Protein AF-A0A402AD52-F1 (afdb_monomer)

Organism: NCBI:txid2014872

Secondary structure (DSSP, 8-state):
---------S-GGGPPP--SGGG--BTSSS-GGG-TTTS----SPPP-TT-----GGG-HHHHHHHH-TT-EE-S-TTT--EE-STTHHHHHTT-BTTBTTHHHHHHHHTT-EEEEES--GGG-THHHHHHHHTTPPPEEEEEE-TTSSEEEEEE----TTGGGGHHHHGGGEEEEEETTEEEEEEEHHHHHHHHHHHHHH-GGGG--S-TT-HHHHHHTTTS-B---

Solvent-accessible surface area (backbone atoms only — not comparable to full-atom values): 12852 Å² total; per-residue (Å²): 138,81,83,80,64,90,80,69,81,44,59,52,43,31,39,28,70,68,83,50,75,91,65,55,52,51,51,33,45,67,64,76,90,68,47,74,89,74,65,89,57,32,48,99,41,57,66,56,53,85,55,66,84,71,60,78,90,68,44,67,68,60,46,50,50,50,66,40,90,77,43,35,50,21,55,22,76,52,66,51,56,69,32,69,67,99,56,17,60,76,37,31,70,65,22,28,39,82,34,55,48,37,34,58,54,43,33,34,78,66,66,32,72,45,74,34,78,62,56,62,50,50,72,44,68,66,55,42,49,20,44,39,76,50,64,27,44,62,24,64,44,43,26,29,28,97,86,67,45,62,35,77,26,49,39,66,71,58,41,78,10,31,58,65,46,45,86,65,45,56,80,58,50,44,77,51,74,58,91,91,36,54,31,40,37,30,47,36,51,61,50,38,51,54,47,20,53,47,41,62,77,36,50,65,48,47,40,42,95,56,90,80,38,50,29,36,64,19,40,58,76,33,22,32,55,75,89,130

Structure (mmCIF, N/CA/C/O backbone):
data_AF-A0A402AD52-F1
#
_entry.id   AF-A0A402AD52-F1
#
loop_
_atom_site.group_PDB
_atom_site.id
_atom_site.type_symbol
_atom_site.label_atom_id
_atom_site.label_alt_id
_atom_site.label_comp_id
_atom_site.label_asym_id
_atom_site.label_entity_id
_atom_site.label_seq_id
_atom_site.pdbx_PDB_ins_code
_atom_site.Cartn_x
_atom_site.Cartn_y
_atom_site.Cartn_z
_atom_site.occupancy
_atom_site.B_iso_or_equiv
_atom_site.auth_seq_id
_atom_site.auth_comp_id
_atom_site.auth_asym_id
_atom_site.auth_atom_id
_atom_site.pdbx_PDB_model_num
ATOM 1 N N . MET A 1 1 ? 16.003 16.285 14.266 1.00 27.28 1 MET A N 1
ATOM 2 C CA . MET A 1 1 ? 15.803 16.440 12.808 1.00 27.28 1 MET A CA 1
ATOM 3 C C . MET A 1 1 ? 16.472 15.270 12.099 1.00 27.28 1 MET A C 1
ATOM 5 O O . MET A 1 1 ? 17.641 15.350 11.751 1.00 27.28 1 MET A O 1
ATOM 9 N N . TYR A 1 2 ? 15.766 14.148 11.959 1.00 21.09 2 TYR A N 1
ATOM 10 C CA . TYR A 1 2 ? 16.233 13.029 11.141 1.00 21.09 2 TYR A CA 1
ATOM 11 C C . TYR A 1 2 ? 15.730 13.262 9.717 1.00 21.09 2 TYR A C 1
ATOM 13 O O . TYR A 1 2 ? 14.524 13.287 9.489 1.00 21.09 2 TYR A O 1
ATOM 21 N N . ARG A 1 3 ? 16.646 13.481 8.768 1.00 20.53 3 ARG A N 1
ATOM 22 C CA . ARG A 1 3 ? 16.315 13.466 7.340 1.00 20.53 3 ARG A CA 1
ATOM 23 C C . ARG A 1 3 ? 15.903 12.041 6.976 1.00 20.53 3 ARG A C 1
ATOM 25 O O . ARG A 1 3 ? 16.746 11.147 6.941 1.00 20.53 3 ARG A O 1
ATOM 32 N N . ALA A 1 4 ? 14.613 11.836 6.739 1.00 25.25 4 ALA A N 1
ATOM 33 C CA . ALA A 1 4 ? 14.094 10.640 6.101 1.00 25.25 4 ALA A CA 1
ATOM 34 C C . ALA A 1 4 ? 14.680 10.562 4.682 1.00 25.25 4 ALA A C 1
ATOM 36 O O . ALA A 1 4 ? 14.242 11.262 3.775 1.00 25.25 4 ALA A O 1
ATOM 37 N N . GLY A 1 5 ? 15.725 9.753 4.495 1.00 24.59 5 GLY A N 1
ATOM 38 C CA . GLY A 1 5 ? 16.062 9.253 3.163 1.00 24.59 5 GLY A CA 1
ATOM 39 C C . GLY A 1 5 ? 14.904 8.397 2.631 1.00 24.59 5 GLY A C 1
ATOM 40 O O . GLY A 1 5 ? 14.051 7.993 3.421 1.00 24.59 5 GLY A O 1
ATOM 41 N N . PRO A 1 6 ? 14.850 8.099 1.322 1.00 32.44 6 PRO A N 1
ATOM 42 C CA . PRO A 1 6 ? 13.742 7.357 0.729 1.00 32.44 6 PRO A CA 1
ATOM 43 C C . PRO A 1 6 ? 13.611 5.999 1.427 1.00 32.44 6 PRO A C 1
ATOM 45 O O . PRO A 1 6 ? 14.418 5.090 1.213 1.00 32.44 6 PRO A O 1
ATOM 48 N N . TYR A 1 7 ? 12.614 5.873 2.304 1.00 35.38 7 TYR A N 1
ATOM 49 C CA . TYR A 1 7 ? 12.262 4.616 2.942 1.00 35.38 7 TYR A CA 1
ATOM 50 C C . TYR A 1 7 ? 11.684 3.717 1.855 1.00 35.38 7 TYR A C 1
ATOM 52 O O . TYR A 1 7 ? 10.513 3.775 1.486 1.00 35.38 7 TYR A O 1
ATOM 60 N N . PHE A 1 8 ? 12.557 2.911 1.265 1.00 41.22 8 PHE A N 1
ATOM 61 C CA . PHE A 1 8 ? 12.144 1.824 0.404 1.00 41.22 8 PHE A CA 1
ATOM 62 C C . PHE A 1 8 ? 11.510 0.748 1.291 1.00 41.22 8 PHE A C 1
ATOM 64 O O . PHE A 1 8 ? 12.216 -0.004 1.964 1.00 41.22 8 PHE A O 1
ATOM 71 N N . PHE A 1 9 ? 10.181 0.705 1.298 1.00 37.81 9 PHE A N 1
ATOM 72 C CA . PHE A 1 9 ? 9.383 -0.364 1.889 1.00 37.81 9 PHE A CA 1
ATOM 73 C C . PHE A 1 9 ? 9.695 -1.677 1.152 1.00 37.81 9 PHE A C 1
ATOM 75 O O . PHE A 1 9 ? 9.263 -1.886 0.025 1.00 37.81 9 PHE A O 1
ATOM 82 N N . GLY A 1 10 ? 10.571 -2.501 1.727 1.00 45.16 10 GLY A N 1
ATOM 83 C CA . GLY A 1 10 ? 10.911 -3.826 1.208 1.00 45.16 10 GLY A CA 1
ATOM 84 C C . GLY A 1 10 ? 12.185 -4.382 1.840 1.00 45.16 10 GLY A C 1
ATOM 85 O O . GLY A 1 10 ? 13.119 -3.626 2.130 1.00 45.16 10 GLY A O 1
ATOM 86 N N . CYS A 1 11 ? 12.229 -5.700 2.065 1.00 40.88 11 CYS A N 1
ATOM 87 C CA . CYS A 1 11 ? 13.417 -6.379 2.585 1.00 40.88 11 CYS A CA 1
ATOM 88 C C . CYS A 1 11 ? 14.604 -6.121 1.646 1.00 40.88 11 CYS A C 1
ATOM 90 O O . CYS A 1 11 ? 14.489 -6.305 0.431 1.00 40.88 11 CYS A O 1
ATOM 92 N N . ARG A 1 12 ? 15.746 -5.667 2.191 1.00 45.34 12 ARG A N 1
ATOM 93 C CA . ARG A 1 12 ? 16.947 -5.388 1.383 1.00 45.34 12 ARG A CA 1
ATOM 94 C C . ARG A 1 12 ? 17.338 -6.614 0.561 1.00 45.34 12 ARG A C 1
ATOM 96 O O . ARG A 1 12 ? 17.654 -6.460 -0.604 1.00 45.34 12 ARG A O 1
ATOM 103 N N . LEU A 1 13 ? 17.206 -7.817 1.119 1.00 46.84 13 LEU A N 1
ATOM 104 C CA . LEU A 1 13 ? 17.801 -9.052 0.610 1.00 46.84 13 LEU A CA 1
ATOM 105 C C . LEU A 1 13 ? 17.226 -9.626 -0.694 1.00 46.84 13 LEU A C 1
ATOM 107 O O . LEU A 1 13 ? 17.780 -10.604 -1.165 1.00 46.84 13 LEU A O 1
ATOM 111 N N . ARG A 1 14 ? 16.155 -9.077 -1.280 1.00 55.16 14 ARG A N 1
ATOM 112 C CA . ARG A 1 14 ? 15.422 -9.752 -2.379 1.00 55.16 14 ARG A CA 1
ATOM 113 C C . ARG A 1 14 ? 15.268 -8.906 -3.644 1.00 55.16 14 ARG A C 1
ATOM 115 O O . ARG A 1 14 ? 14.385 -9.158 -4.462 1.00 55.16 14 ARG A O 1
ATOM 122 N N . ARG A 1 15 ? 16.085 -7.859 -3.784 1.00 57.28 15 ARG A N 1
ATOM 123 C CA . ARG A 1 15 ? 16.041 -6.936 -4.926 1.00 57.28 15 ARG A CA 1
ATOM 124 C C . ARG A 1 15 ? 16.804 -7.506 -6.115 1.00 57.28 15 ARG A C 1
ATOM 126 O O . ARG A 1 15 ? 17.991 -7.782 -5.993 1.00 57.28 15 ARG A O 1
ATOM 133 N N . GLY A 1 16 ? 16.126 -7.592 -7.256 1.00 55.97 16 GLY A N 1
ATOM 134 C CA . GLY A 1 16 ? 16.769 -7.821 -8.549 1.00 55.97 16 GLY A CA 1
ATOM 135 C C . GLY A 1 16 ? 17.305 -6.513 -9.141 1.00 55.97 16 GLY A C 1
ATOM 136 O O . GLY A 1 16 ? 16.890 -5.424 -8.731 1.00 55.97 16 GLY A O 1
ATOM 137 N N . SER A 1 17 ? 18.201 -6.606 -10.122 1.00 61.78 17 SER A N 1
ATOM 138 C CA . SER A 1 17 ? 18.670 -5.439 -10.876 1.00 61.78 17 SER A CA 1
ATOM 139 C C . SER A 1 17 ? 17.798 -5.209 -12.120 1.00 61.78 17 SER A C 1
ATOM 141 O O . SER A 1 17 ? 17.556 -6.164 -12.862 1.00 61.78 17 SER A O 1
ATOM 143 N N . PRO A 1 18 ? 17.316 -3.977 -12.391 1.00 65.38 18 PRO A N 1
ATOM 144 C CA . PRO A 1 18 ? 16.625 -3.642 -13.635 1.00 65.38 18 PRO A CA 1
ATOM 145 C C . PRO A 1 18 ? 17.652 -3.494 -14.767 1.00 65.38 18 PRO A C 1
ATOM 147 O O . PRO A 1 18 ? 17.883 -2.392 -15.273 1.00 65.38 18 PRO A O 1
ATOM 150 N N . ASP A 1 19 ? 18.337 -4.575 -15.129 1.00 68.19 19 ASP A N 1
ATOM 151 C CA . ASP A 1 19 ? 19.451 -4.517 -16.086 1.00 68.19 19 ASP A CA 1
ATOM 152 C C . ASP A 1 19 ? 18.975 -4.293 -17.522 1.00 68.19 19 ASP A C 1
ATOM 154 O O . ASP A 1 19 ? 19.699 -3.707 -18.326 1.00 68.19 19 ASP A O 1
ATOM 158 N N . ARG A 1 20 ? 17.735 -4.687 -17.830 1.00 78.25 20 ARG A N 1
ATOM 159 C CA . ARG A 1 20 ? 17.178 -4.610 -19.181 1.00 78.25 20 ARG A CA 1
ATOM 160 C C . ARG A 1 20 ? 16.275 -3.379 -19.367 1.00 78.25 20 ARG A C 1
ATOM 162 O O . ARG A 1 20 ? 15.538 -3.046 -18.434 1.00 78.25 20 ARG A O 1
ATOM 169 N N . PRO A 1 21 ? 16.309 -2.689 -20.525 1.00 80.56 21 PRO A N 1
ATOM 170 C CA . PRO A 1 21 ? 15.497 -1.493 -20.782 1.00 80.56 21 PRO A CA 1
ATOM 171 C C . PRO A 1 21 ? 13.991 -1.678 -20.550 1.00 80.56 21 PRO A C 1
ATOM 173 O O . PRO A 1 21 ? 13.348 -0.786 -20.005 1.00 80.56 21 PRO A O 1
ATOM 176 N N . GLU A 1 22 ? 13.437 -2.843 -20.878 1.00 83.81 22 GLU A N 1
ATOM 177 C CA . GLU A 1 22 ? 12.027 -3.191 -20.664 1.00 83.81 22 GLU A CA 1
ATOM 178 C C . GLU A 1 22 ? 11.626 -3.217 -19.177 1.00 83.81 22 GLU A C 1
ATOM 180 O O . GLU A 1 22 ? 10.463 -3.024 -18.835 1.00 83.81 22 GLU A O 1
ATOM 185 N N . MET A 1 23 ? 12.595 -3.370 -18.268 1.00 86.12 23 MET A N 1
ATOM 186 C CA . MET A 1 23 ? 12.387 -3.313 -16.817 1.00 86.12 23 MET A CA 1
ATOM 187 C C . MET A 1 23 ? 12.485 -1.887 -16.257 1.00 86.12 23 MET A C 1
ATOM 189 O O . MET A 1 23 ? 12.528 -1.680 -15.035 1.00 86.12 23 MET A O 1
ATOM 193 N N . ARG A 1 24 ? 12.539 -0.884 -17.141 1.00 89.69 24 ARG A N 1
ATOM 194 C CA . ARG A 1 24 ? 12.690 0.528 -16.790 1.00 89.69 24 ARG A CA 1
ATOM 195 C C . ARG A 1 24 ? 11.518 1.382 -17.288 1.00 89.69 24 ARG A C 1
ATOM 197 O O . ARG A 1 24 ? 11.743 2.251 -18.130 1.00 89.69 24 ARG A O 1
ATOM 204 N N . PRO A 1 25 ? 10.281 1.177 -16.783 1.00 92.69 25 PRO A N 1
ATOM 205 C CA . PRO A 1 25 ? 9.152 2.003 -17.192 1.00 92.69 25 PRO A CA 1
ATOM 206 C C . PRO A 1 25 ? 9.439 3.495 -17.002 1.00 92.69 25 PRO A C 1
ATOM 208 O O . PRO A 1 25 ? 10.056 3.915 -16.017 1.00 92.69 25 PRO A O 1
ATOM 211 N N . VAL A 1 26 ? 8.965 4.312 -17.937 1.00 93.75 26 VAL A N 1
ATOM 212 C CA . VAL A 1 26 ? 9.022 5.773 -17.809 1.00 93.75 26 VAL A CA 1
ATOM 213 C C . VAL A 1 26 ? 8.077 6.207 -16.684 1.00 93.75 26 VAL A C 1
ATOM 215 O O . VAL A 1 26 ? 7.076 5.540 -16.435 1.00 93.75 26 VAL A O 1
ATOM 218 N N . ARG A 1 27 ? 8.384 7.318 -15.995 1.00 94.94 27 ARG A N 1
ATOM 219 C CA . ARG A 1 27 ? 7.614 7.832 -14.840 1.00 94.94 27 ARG A CA 1
ATOM 220 C C . ARG A 1 27 ? 7.480 6.828 -13.682 1.00 94.94 27 ARG A C 1
ATOM 222 O O . ARG A 1 27 ? 6.442 6.719 -13.041 1.00 94.94 27 ARG A O 1
ATOM 229 N N . ASN A 1 28 ? 8.534 6.063 -13.406 1.00 94.75 28 ASN A N 1
ATOM 230 C CA . ASN A 1 28 ? 8.486 4.998 -12.406 1.00 94.75 28 ASN A CA 1
ATOM 231 C C . ASN A 1 28 ? 9.009 5.391 -11.006 1.00 94.75 28 ASN A C 1
ATOM 233 O O . ASN A 1 28 ? 9.392 4.536 -10.193 1.00 94.75 28 ASN A O 1
ATOM 237 N N . GLY A 1 29 ? 9.038 6.686 -10.684 1.00 92.94 29 GLY A N 1
ATOM 238 C CA . GLY A 1 29 ? 9.387 7.154 -9.344 1.00 92.94 29 GLY A CA 1
ATOM 239 C C . GLY A 1 29 ? 10.845 6.867 -8.971 1.00 92.94 29 GLY A C 1
ATOM 240 O O . GLY A 1 29 ? 11.172 6.798 -7.785 1.00 92.94 29 GLY A O 1
ATOM 241 N N . ILE A 1 30 ? 11.695 6.619 -9.973 1.00 89.56 30 ILE A N 1
ATOM 242 C CA . ILE A 1 30 ? 13.130 6.330 -9.874 1.00 89.56 30 ILE A CA 1
ATOM 243 C C . ILE A 1 30 ? 13.839 7.043 -11.030 1.00 89.56 30 ILE A C 1
ATOM 245 O O . ILE A 1 30 ? 13.365 7.042 -12.164 1.00 89.56 30 ILE A O 1
ATOM 249 N N . ARG A 1 31 ? 15.007 7.623 -10.739 1.00 87.19 31 ARG A N 1
ATOM 250 C CA . ARG A 1 31 ? 15.963 8.130 -11.731 1.00 87.19 31 ARG A CA 1
ATOM 251 C C . ARG A 1 31 ? 16.904 6.994 -12.137 1.00 87.19 31 ARG A C 1
ATOM 253 O O . ARG A 1 31 ? 17.786 6.622 -11.364 1.00 87.19 31 ARG A O 1
ATOM 260 N N . TYR A 1 32 ? 16.664 6.377 -13.297 1.00 83.94 32 TYR A N 1
ATOM 261 C CA . TYR A 1 32 ? 17.403 5.177 -13.714 1.00 83.94 32 TYR A CA 1
ATOM 262 C C . TYR A 1 32 ? 18.888 5.439 -14.019 1.00 83.94 32 TYR A C 1
ATOM 264 O O . TYR A 1 32 ? 19.731 4.565 -13.852 1.00 83.94 32 TYR A O 1
ATOM 272 N N . ASP A 1 33 ? 19.220 6.651 -14.434 1.00 80.69 33 ASP A N 1
ATOM 273 C CA . ASP A 1 33 ? 20.581 7.156 -14.626 1.00 80.69 33 ASP A CA 1
ATOM 274 C C . ASP A 1 33 ? 21.365 7.280 -13.306 1.00 80.69 33 ASP A C 1
ATOM 276 O O . ASP A 1 33 ? 22.588 7.158 -13.287 1.00 80.69 33 ASP A O 1
ATOM 280 N N . GLN A 1 34 ? 20.660 7.446 -12.185 1.00 75.50 34 GLN A N 1
ATOM 281 C CA . GLN A 1 34 ? 21.234 7.556 -10.840 1.00 75.50 34 GLN A CA 1
ATOM 282 C C . GLN A 1 34 ? 21.213 6.226 -10.064 1.00 75.50 34 GLN A C 1
ATOM 284 O O . GLN A 1 34 ? 21.461 6.202 -8.857 1.00 75.50 34 GLN A O 1
ATOM 289 N N . LEU A 1 35 ? 20.923 5.101 -10.735 1.00 68.94 35 LEU A N 1
ATOM 290 C CA . LEU A 1 35 ? 20.924 3.761 -10.127 1.00 68.94 35 LEU A CA 1
ATOM 291 C C . LEU A 1 35 ? 22.318 3.288 -9.686 1.00 68.94 35 LEU A C 1
ATOM 293 O O . LEU A 1 35 ? 22.411 2.343 -8.894 1.00 68.94 35 LEU A O 1
ATOM 297 N N . SER A 1 36 ? 23.394 3.916 -10.174 1.00 51.41 36 SER A N 1
ATOM 298 C CA . SER A 1 36 ? 24.762 3.456 -9.942 1.00 51.41 36 SER A CA 1
ATOM 299 C C . SER A 1 36 ? 25.118 3.434 -8.444 1.00 51.41 36 SER A C 1
ATOM 301 O O . SER A 1 36 ? 24.887 4.378 -7.689 1.00 51.41 36 SER A O 1
ATOM 303 N N . SER A 1 37 ? 25.681 2.300 -8.008 1.00 43.19 37 SER A N 1
ATOM 304 C CA . SER A 1 37 ? 26.205 1.966 -6.666 1.00 43.19 37 SER A CA 1
ATOM 305 C C . SER A 1 37 ? 25.229 1.728 -5.496 1.00 43.19 37 SER A C 1
ATOM 307 O O . SER A 1 37 ? 25.651 1.156 -4.494 1.00 43.19 37 SER A O 1
ATOM 309 N N . ARG A 1 38 ? 23.934 2.080 -5.581 1.00 41.88 38 ARG A N 1
ATOM 310 C CA . ARG A 1 38 ? 23.004 1.975 -4.422 1.00 41.88 38 ARG A CA 1
ATOM 311 C C . ARG A 1 38 ? 22.027 0.795 -4.440 1.00 41.88 38 ARG A C 1
ATOM 313 O O . ARG A 1 38 ? 21.380 0.539 -3.425 1.00 41.88 38 ARG A O 1
ATOM 320 N N . PHE A 1 39 ? 21.923 0.076 -5.556 1.00 44.69 39 PHE A N 1
ATOM 321 C CA . PHE A 1 39 ? 20.987 -1.046 -5.716 1.00 44.69 39 PHE A CA 1
ATOM 322 C C . PHE A 1 39 ? 21.640 -2.439 -5.668 1.00 44.69 39 PHE A C 1
ATOM 324 O O . PHE A 1 39 ? 20.917 -3.428 -5.615 1.00 44.69 39 PHE A O 1
ATOM 331 N N . HIS A 1 40 ? 22.971 -2.537 -5.545 1.00 40.84 40 HIS A N 1
ATOM 332 C CA . HIS A 1 40 ? 23.680 -3.782 -5.192 1.00 40.84 40 HIS A CA 1
ATOM 333 C C . HIS A 1 40 ? 23.569 -4.113 -3.697 1.00 40.84 40 HIS A C 1
ATOM 335 O O . HIS A 1 40 ? 24.566 -4.322 -3.019 1.00 40.84 40 HIS A O 1
ATOM 341 N N . MET A 1 41 ? 22.362 -4.104 -3.140 1.00 41.66 41 MET A N 1
ATOM 342 C CA . MET A 1 41 ? 22.149 -4.483 -1.742 1.00 41.66 41 MET A CA 1
ATOM 343 C C . MET A 1 41 ? 20.836 -5.244 -1.613 1.00 41.66 41 MET A C 1
ATOM 345 O O . MET A 1 41 ? 19.917 -4.798 -0.927 1.00 41.66 41 MET A O 1
ATOM 349 N N . GLY A 1 42 ? 20.783 -6.387 -2.293 1.00 48.44 42 GLY A N 1
ATOM 350 C CA . GLY A 1 42 ? 19.943 -7.520 -1.946 1.00 48.44 42 GLY A CA 1
ATOM 351 C C . GLY A 1 42 ? 20.708 -8.810 -2.183 1.00 48.44 42 GLY A C 1
ATOM 352 O O . GLY A 1 42 ? 21.518 -8.875 -3.101 1.00 48.44 42 GLY A O 1
ATOM 353 N N . GLY A 1 43 ? 20.530 -9.801 -1.313 1.00 54.97 43 GLY A N 1
ATOM 354 C CA . GLY A 1 43 ? 21.024 -11.141 -1.585 1.00 54.97 43 GLY A CA 1
ATOM 355 C C . GLY A 1 43 ? 20.344 -11.724 -2.828 1.00 54.97 43 GLY A C 1
ATOM 356 O O . GLY A 1 43 ? 19.350 -11.206 -3.337 1.00 54.97 43 GLY A O 1
ATOM 357 N N . ASN A 1 44 ? 20.849 -12.855 -3.308 1.00 63.38 44 ASN A N 1
ATOM 358 C CA . ASN A 1 44 ? 20.188 -13.633 -4.364 1.00 63.38 44 ASN A CA 1
ATOM 359 C C . ASN A 1 44 ? 19.013 -14.463 -3.811 1.00 63.38 44 ASN A C 1
ATOM 361 O O . ASN A 1 44 ? 18.757 -15.579 -4.266 1.00 63.38 44 ASN A O 1
ATOM 365 N N . GLU A 1 45 ? 18.329 -13.959 -2.783 1.00 82.00 45 GLU A N 1
ATOM 366 C CA . GLU A 1 45 ? 17.258 -14.689 -2.120 1.00 82.00 45 GLU A CA 1
ATOM 367 C C . GLU A 1 45 ? 15.927 -14.447 -2.822 1.00 82.00 45 GLU A C 1
ATOM 369 O O . GLU A 1 45 ? 15.564 -13.317 -3.162 1.00 82.00 45 GLU A O 1
ATOM 374 N N . VAL A 1 46 ? 15.204 -15.541 -3.035 1.00 90.00 46 VAL A N 1
ATOM 375 C CA . VAL A 1 46 ? 13.859 -15.558 -3.605 1.00 90.00 46 VAL A CA 1
ATOM 376 C C . VAL A 1 46 ? 12.857 -15.470 -2.470 1.00 90.00 46 VAL A C 1
ATOM 378 O O . VAL A 1 46 ? 13.016 -16.122 -1.433 1.00 90.00 46 VAL A O 1
ATOM 381 N N . TYR A 1 47 ? 11.811 -14.665 -2.654 1.00 92.06 47 TYR A N 1
ATOM 382 C CA . TYR A 1 47 ? 10.759 -14.599 -1.657 1.00 92.06 47 TYR A CA 1
ATOM 383 C C . TYR A 1 47 ? 9.882 -15.844 -1.660 1.00 92.06 47 TYR A C 1
ATOM 385 O O . TYR A 1 47 ? 9.458 -16.306 -2.711 1.00 92.06 47 TYR A O 1
ATOM 393 N N . THR A 1 48 ? 9.548 -16.332 -0.465 1.00 93.62 48 THR A N 1
ATOM 394 C CA . THR A 1 48 ? 8.475 -17.308 -0.270 1.00 93.62 48 THR A CA 1
ATOM 395 C C . THR A 1 48 ? 7.571 -16.871 0.887 1.00 93.62 48 THR A C 1
ATOM 397 O O . THR A 1 48 ? 8.079 -16.308 1.869 1.00 93.62 48 THR A O 1
ATOM 400 N N . PRO A 1 49 ? 6.257 -17.167 0.835 1.00 95.06 49 PRO A N 1
ATOM 401 C CA . PRO A 1 49 ? 5.331 -16.940 1.951 1.00 95.06 49 PRO A CA 1
ATOM 402 C C . PRO A 1 49 ? 5.739 -17.616 3.271 1.00 95.06 49 PRO A C 1
ATOM 404 O O . PRO A 1 49 ? 5.395 -17.145 4.357 1.00 95.06 49 PRO A O 1
ATOM 407 N N . ALA A 1 50 ? 6.540 -18.685 3.195 1.00 94.44 50 ALA A N 1
ATOM 408 C CA . ALA A 1 50 ? 7.105 -19.365 4.360 1.00 94.44 50 ALA A CA 1
ATOM 409 C C . ALA A 1 50 ? 8.146 -18.516 5.117 1.00 94.44 50 ALA A C 1
ATOM 411 O O . ALA A 1 50 ? 8.426 -18.782 6.289 1.00 94.44 50 ALA A O 1
ATOM 412 N N . SER A 1 51 ? 8.705 -17.477 4.484 1.00 91.94 51 SER A N 1
ATOM 413 C CA . SER A 1 51 ? 9.659 -16.570 5.124 1.00 91.94 51 SER A CA 1
ATOM 414 C C . SER A 1 51 ? 9.076 -15.928 6.385 1.00 91.94 51 SER A C 1
ATOM 416 O O . SER A 1 51 ? 7.879 -15.629 6.471 1.00 91.94 51 SER A O 1
ATOM 418 N N . ARG A 1 52 ? 9.950 -15.688 7.365 1.00 92.44 52 ARG A N 1
ATOM 419 C CA . ARG A 1 52 ? 9.666 -14.929 8.594 1.00 92.44 52 ARG A CA 1
ATOM 420 C C . ARG A 1 52 ? 10.253 -13.520 8.560 1.00 92.44 52 ARG A C 1
ATOM 422 O O . ARG A 1 52 ? 10.149 -12.787 9.532 1.00 92.44 52 ARG A O 1
ATOM 429 N N . GLU A 1 53 ? 10.867 -13.129 7.446 1.00 89.25 53 GLU A N 1
ATOM 430 C CA . GLU A 1 53 ? 11.459 -11.802 7.323 1.00 89.25 53 GLU A CA 1
ATOM 431 C C . GLU A 1 53 ? 10.389 -10.720 7.367 1.00 89.25 53 GLU A C 1
ATOM 433 O O . GLU A 1 53 ? 9.346 -10.815 6.709 1.00 89.25 53 GLU A O 1
ATOM 438 N N . ILE A 1 54 ? 10.692 -9.661 8.104 1.00 88.88 54 ILE A N 1
ATOM 439 C CA . ILE A 1 54 ? 9.918 -8.434 8.164 1.00 88.88 54 ILE A CA 1
ATOM 440 C C . ILE A 1 54 ? 10.883 -7.264 8.364 1.00 88.88 54 ILE A C 1
ATOM 442 O O . ILE A 1 54 ? 11.934 -7.407 8.987 1.00 88.88 54 ILE A O 1
ATOM 446 N N . ASN A 1 55 ? 10.556 -6.099 7.807 1.00 86.56 55 ASN A N 1
ATOM 447 C CA . ASN A 1 55 ? 11.343 -4.901 8.066 1.00 86.56 55 ASN A CA 1
ATOM 448 C C . ASN A 1 55 ? 11.149 -4.476 9.530 1.00 86.56 55 ASN A C 1
ATOM 450 O O . ASN A 1 55 ? 10.017 -4.297 9.970 1.00 86.56 55 ASN A O 1
ATOM 454 N N . ILE A 1 56 ? 12.248 -4.267 10.258 1.00 82.81 56 ILE A N 1
ATOM 455 C CA . ILE A 1 56 ? 12.234 -3.860 11.671 1.00 82.81 56 ILE A CA 1
ATOM 456 C C . ILE A 1 56 ? 11.425 -2.579 11.925 1.00 82.81 56 ILE A C 1
ATOM 458 O O . ILE A 1 56 ? 10.870 -2.400 13.006 1.00 82.81 56 ILE A O 1
ATOM 462 N N . THR A 1 57 ? 11.288 -1.704 10.923 1.00 88.00 57 THR A N 1
ATOM 463 C CA . THR A 1 57 ? 10.488 -0.477 11.039 1.00 88.00 57 THR A CA 1
ATOM 464 C C . THR A 1 57 ? 8.975 -0.722 11.027 1.00 88.00 57 THR A C 1
ATOM 466 O O . THR A 1 57 ? 8.227 0.225 11.248 1.00 88.00 57 THR A O 1
ATOM 469 N N . MET A 1 58 ? 8.504 -1.949 10.764 1.00 90.81 58 MET A N 1
ATOM 470 C CA . MET A 1 58 ? 7.076 -2.310 10.824 1.00 90.81 58 MET A CA 1
ATOM 471 C C . MET A 1 58 ? 6.558 -2.435 12.264 1.00 90.81 58 MET A C 1
ATOM 473 O O . MET A 1 58 ? 5.359 -2.309 12.498 1.00 90.81 58 MET A O 1
ATOM 477 N N . GLY A 1 59 ? 7.450 -2.667 13.232 1.00 93.19 59 GLY A N 1
ATOM 478 C CA . GLY A 1 59 ? 7.099 -2.830 14.641 1.00 93.19 59 GLY A CA 1
ATOM 479 C C . GLY A 1 59 ? 6.710 -4.259 15.040 1.00 93.19 59 GLY A C 1
ATOM 480 O O . GLY A 1 59 ? 6.641 -5.179 14.226 1.00 93.19 59 GLY A O 1
ATOM 481 N N . LEU A 1 60 ? 6.466 -4.434 16.342 1.00 94.94 60 LEU A N 1
ATOM 482 C CA . LEU A 1 60 ? 6.326 -5.752 16.972 1.00 94.94 60 LEU A CA 1
ATOM 483 C C . LEU A 1 60 ? 5.018 -6.478 16.631 1.00 94.94 60 LEU A C 1
ATOM 485 O O . LEU A 1 60 ? 5.013 -7.702 16.576 1.00 94.94 60 LEU A O 1
ATOM 489 N N . ILE A 1 61 ? 3.915 -5.760 16.391 1.00 95.38 61 ILE A N 1
ATOM 490 C CA . ILE A 1 61 ? 2.619 -6.396 16.090 1.00 95.38 61 ILE A CA 1
ATOM 491 C C . ILE A 1 61 ? 2.670 -7.132 14.737 1.00 95.38 61 ILE A C 1
ATOM 493 O O . ILE A 1 61 ? 2.393 -8.332 14.712 1.00 95.38 61 ILE A O 1
ATOM 497 N N . PRO A 1 62 ? 3.092 -6.497 13.623 1.00 95.94 62 PRO A N 1
ATOM 498 C CA . PRO A 1 62 ? 3.307 -7.218 12.370 1.00 95.94 62 PRO A CA 1
ATOM 499 C C . PRO A 1 62 ? 4.333 -8.350 12.486 1.00 95.94 62 PRO A C 1
ATOM 501 O O . PRO A 1 62 ? 4.134 -9.411 11.897 1.00 95.94 62 PRO A O 1
ATOM 504 N N . GLN A 1 63 ? 5.406 -8.156 13.265 1.00 96.12 63 GLN A N 1
ATOM 505 C CA . GLN A 1 63 ? 6.401 -9.204 13.500 1.00 96.12 63 GLN A CA 1
ATOM 506 C C . GLN A 1 63 ? 5.777 -10.425 14.183 1.00 96.12 63 GLN A 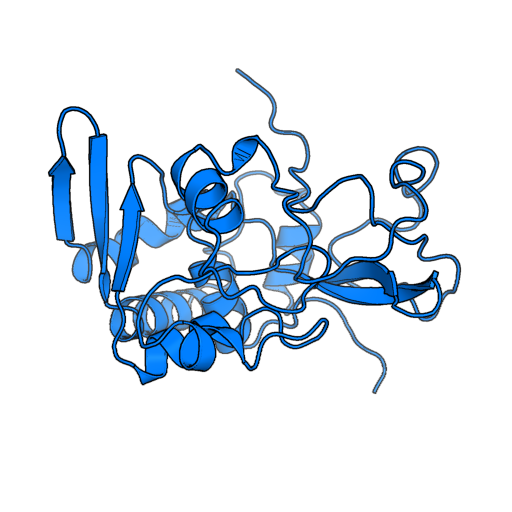C 1
ATOM 508 O O . GLN A 1 63 ? 5.964 -11.540 13.706 1.00 96.12 63 GLN A O 1
ATOM 513 N N . TYR A 1 64 ? 4.974 -10.218 15.228 1.00 97.38 64 TYR A N 1
ATOM 514 C CA . TYR A 1 64 ? 4.256 -11.291 15.912 1.00 97.38 64 TYR A CA 1
ATOM 515 C C . TYR A 1 64 ? 3.358 -12.081 14.950 1.00 97.38 64 TYR A C 1
ATOM 517 O O . TYR A 1 64 ? 3.401 -13.309 14.935 1.00 97.38 64 TYR A O 1
ATOM 525 N N . ILE A 1 65 ? 2.597 -11.391 14.091 1.00 97.69 65 ILE A N 1
ATOM 526 C CA . ILE A 1 65 ? 1.745 -12.036 13.077 1.00 97.69 65 ILE A CA 1
ATOM 527 C C . ILE A 1 65 ? 2.600 -12.859 12.102 1.00 97.69 65 ILE A C 1
ATOM 529 O O . ILE A 1 65 ? 2.291 -14.018 11.828 1.00 97.69 65 ILE A O 1
ATOM 533 N N . VAL A 1 66 ? 3.706 -12.294 11.609 1.00 97.06 66 VAL A N 1
ATOM 534 C CA . VAL A 1 66 ? 4.649 -12.985 10.714 1.00 97.06 66 VAL A CA 1
ATOM 535 C C . VAL A 1 66 ? 5.372 -14.140 11.410 1.00 97.06 66 VAL A C 1
ATOM 537 O O . VAL A 1 66 ? 5.796 -15.084 10.752 1.00 97.06 66 VAL A O 1
ATOM 540 N N . GLU A 1 67 ? 5.513 -14.141 12.726 1.00 96.50 67 GLU A N 1
ATOM 541 C CA . GLU A 1 67 ? 6.124 -15.246 13.463 1.00 96.50 67 GLU A CA 1
ATOM 542 C C . GLU A 1 67 ? 5.111 -16.314 13.878 1.00 96.50 67 GLU A C 1
ATOM 544 O O . GLU A 1 67 ? 5.517 -17.437 14.178 1.00 96.50 67 GLU A O 1
ATOM 549 N N . HIS A 1 68 ? 3.814 -16.018 13.830 1.00 97.94 68 HIS A N 1
ATOM 550 C CA . HIS A 1 68 ? 2.777 -16.932 14.281 1.00 97.94 68 HIS A CA 1
ATOM 551 C C . HIS A 1 68 ? 2.711 -18.206 13.407 1.00 97.94 68 HIS A C 1
ATOM 553 O O . HIS A 1 68 ? 2.787 -18.114 12.174 1.00 97.94 68 HIS A O 1
ATOM 559 N N . PRO A 1 69 ? 2.564 -19.408 14.008 1.00 96.19 69 PRO A N 1
ATOM 560 C CA . PRO A 1 69 ? 2.552 -20.676 13.271 1.00 96.19 69 PRO A CA 1
ATOM 561 C C . PRO A 1 69 ? 1.318 -20.857 12.378 1.00 96.19 69 PRO A C 1
ATOM 563 O O . PRO A 1 69 ? 1.403 -21.537 11.366 1.00 96.19 69 PRO A O 1
ATOM 566 N N . GLN A 1 70 ? 0.190 -20.235 12.731 1.00 96.94 70 GLN A N 1
ATOM 567 C CA . GLN A 1 70 ? -1.065 -20.308 11.964 1.00 96.94 70 GLN A CA 1
ATOM 568 C C . GLN A 1 70 ? -1.252 -19.143 10.980 1.00 96.94 70 GLN A C 1
ATOM 570 O O . GLN A 1 70 ? -2.364 -18.903 10.520 1.00 96.94 70 GLN A O 1
ATOM 575 N N . ARG A 1 71 ? -0.206 -18.349 10.719 1.00 97.81 71 ARG A N 1
ATOM 576 C CA . ARG A 1 71 ? -0.330 -17.213 9.800 1.00 97.81 71 ARG A CA 1
ATOM 577 C C . ARG A 1 71 ? -0.616 -17.691 8.380 1.00 97.81 71 ARG A C 1
ATOM 579 O O . ARG A 1 71 ? -0.046 -18.685 7.935 1.00 97.81 71 ARG A O 1
ATOM 586 N N . VAL A 1 72 ? -1.367 -16.885 7.647 1.00 98.50 72 VAL A N 1
ATOM 587 C CA . VAL A 1 72 ? -1.397 -16.912 6.182 1.00 98.50 72 VAL A CA 1
ATOM 588 C C . VAL A 1 72 ? -0.602 -15.708 5.687 1.00 98.50 72 VAL A C 1
ATOM 590 O O . VAL A 1 72 ? -0.679 -14.634 6.286 1.00 98.50 72 VAL A O 1
ATOM 593 N N . ARG A 1 73 ? 0.213 -15.875 4.642 1.00 97.94 73 ARG A N 1
ATOM 594 C CA . ARG A 1 73 ? 1.073 -14.812 4.104 1.00 97.94 73 ARG A CA 1
ATOM 595 C C . ARG A 1 73 ? 0.971 -14.768 2.582 1.00 97.94 73 ARG A C 1
ATOM 597 O O . ARG A 1 73 ? 1.013 -15.816 1.948 1.00 97.94 73 ARG A O 1
ATOM 604 N N . GLY A 1 74 ? 0.820 -13.572 2.024 1.00 97.25 74 GLY A N 1
ATOM 605 C CA . GLY A 1 74 ? 0.610 -13.383 0.589 1.00 97.25 74 GLY A CA 1
ATOM 606 C C . GLY A 1 74 ? 1.901 -13.442 -0.217 1.00 97.25 74 GLY A C 1
ATOM 607 O O . GLY A 1 74 ? 3.001 -13.296 0.327 1.00 97.25 74 GLY A O 1
ATOM 608 N N . ASN A 1 75 ? 1.776 -13.661 -1.526 1.00 95.19 75 ASN A N 1
ATOM 609 C CA . ASN A 1 75 ? 2.907 -13.946 -2.404 1.00 95.19 75 ASN A CA 1
ATOM 610 C C . ASN A 1 75 ? 3.443 -12.701 -3.127 1.00 95.19 75 ASN A C 1
ATOM 612 O O . ASN A 1 75 ? 3.684 -12.715 -4.332 1.00 95.19 75 ASN A O 1
ATOM 616 N N . HIS A 1 76 ? 3.676 -11.618 -2.383 1.00 96.19 76 HIS A N 1
ATOM 617 C CA . HIS A 1 76 ? 4.330 -10.431 -2.924 1.00 96.19 76 HIS A CA 1
ATOM 618 C C . HIS A 1 76 ? 5.743 -10.257 -2.335 1.00 96.19 76 HIS A C 1
ATOM 620 O O . HIS A 1 76 ? 5.886 -10.024 -1.131 1.00 96.19 76 HIS A O 1
ATOM 626 N N . PRO A 1 77 ? 6.815 -10.248 -3.153 1.00 93.00 77 PRO A N 1
ATOM 627 C CA . PRO A 1 77 ? 8.187 -10.341 -2.653 1.00 93.00 77 PRO A CA 1
ATOM 628 C C . PRO A 1 77 ? 8.672 -9.142 -1.834 1.00 93.00 77 PRO A C 1
ATOM 630 O O . PRO A 1 77 ? 9.550 -9.295 -0.982 1.00 93.00 77 PRO A O 1
ATOM 633 N N . LEU A 1 78 ? 8.121 -7.950 -2.088 1.00 91.69 78 LEU A N 1
ATOM 634 C CA . LEU A 1 78 ? 8.513 -6.716 -1.394 1.00 91.69 78 LEU A CA 1
ATOM 635 C C . LEU A 1 78 ? 7.494 -6.220 -0.346 1.00 91.69 78 LEU A C 1
ATOM 637 O O . LEU A 1 78 ? 7.914 -5.706 0.687 1.00 91.69 78 LEU A O 1
ATOM 641 N N . ASN A 1 79 ? 6.193 -6.415 -0.586 1.00 94.94 79 ASN A N 1
ATOM 642 C CA . ASN A 1 79 ? 5.062 -5.865 0.169 1.00 94.94 79 ASN A CA 1
ATOM 643 C C . ASN A 1 79 ? 4.036 -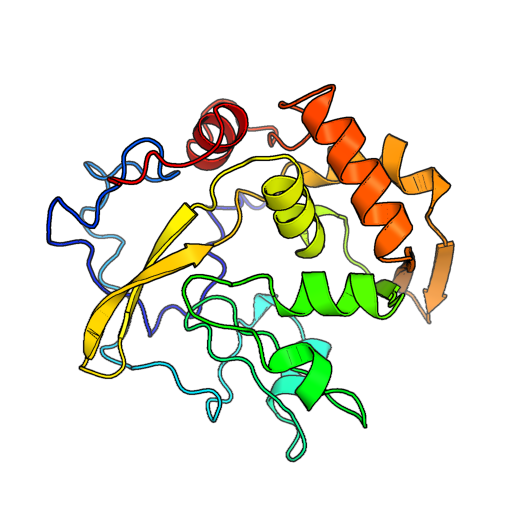6.948 0.572 1.00 94.94 79 ASN A C 1
ATOM 645 O O . ASN A 1 79 ? 2.830 -6.755 0.439 1.00 94.94 79 ASN A O 1
ATOM 649 N N . SER A 1 80 ? 4.493 -8.116 1.032 1.00 96.81 80 SER A N 1
ATOM 650 C CA . SER A 1 80 ? 3.584 -9.189 1.464 1.00 96.81 80 SER A CA 1
ATOM 651 C C . SER A 1 80 ? 2.687 -8.756 2.632 1.00 96.81 80 SER A C 1
ATOM 653 O O . SER A 1 80 ? 3.218 -8.235 3.620 1.00 96.81 80 SER A O 1
ATOM 655 N N . PHE A 1 81 ? 1.396 -9.088 2.595 1.00 98.06 81 PHE A N 1
ATOM 656 C CA . PHE A 1 81 ? 0.525 -9.052 3.778 1.00 98.06 81 PHE A CA 1
ATOM 657 C C . PHE A 1 81 ? 0.584 -10.379 4.541 1.00 98.06 81 PHE A C 1
ATOM 659 O O . PHE A 1 81 ? 0.913 -11.425 3.978 1.00 98.06 81 PHE A O 1
ATOM 666 N N . ALA A 1 82 ? 0.279 -10.332 5.836 1.00 98.19 82 ALA A N 1
ATOM 667 C CA . ALA A 1 82 ? 0.104 -11.512 6.671 1.00 98.19 82 ALA A CA 1
ATOM 668 C C . ALA A 1 82 ? -1.177 -11.368 7.496 1.00 98.19 82 ALA A C 1
ATOM 670 O O . ALA A 1 82 ? -1.486 -10.275 7.971 1.00 98.19 82 ALA A O 1
ATOM 671 N N . ALA A 1 83 ? -1.902 -12.467 7.671 1.00 98.44 83 ALA A N 1
ATOM 672 C CA . ALA A 1 83 ? -3.179 -12.502 8.366 1.00 98.44 83 ALA A CA 1
ATOM 673 C C . ALA A 1 83 ? -3.261 -13.690 9.331 1.00 98.44 83 ALA A C 1
ATOM 675 O O . ALA A 1 83 ? -2.574 -14.703 9.175 1.00 98.44 83 ALA A O 1
ATOM 676 N N . LEU A 1 84 ? -4.123 -13.544 10.336 1.00 98.19 84 LEU A N 1
ATOM 677 C CA . LEU A 1 84 ? -4.464 -14.569 11.316 1.00 98.19 84 LEU A CA 1
ATOM 678 C C . LEU A 1 84 ? -5.975 -14.609 11.519 1.00 98.19 84 LEU A C 1
ATOM 680 O O . LEU A 1 84 ? -6.644 -13.581 11.442 1.00 98.19 84 LEU A O 1
ATOM 684 N N . GLY A 1 85 ? -6.486 -15.797 11.836 1.00 97.81 85 GLY A N 1
ATOM 685 C CA . GLY A 1 85 ? -7.899 -16.022 12.123 1.00 97.81 85 GLY A CA 1
ATOM 686 C C . GLY A 1 85 ? -8.656 -16.712 10.984 1.00 97.81 85 GLY A C 1
ATOM 687 O O . GLY A 1 85 ? -8.067 -17.062 9.963 1.00 97.81 85 GLY A O 1
ATOM 688 N N . PRO A 1 86 ? -9.972 -16.919 11.156 1.00 97.81 86 PRO A N 1
ATOM 689 C CA . PRO A 1 86 ? -10.783 -17.772 10.281 1.00 97.81 86 PRO A CA 1
ATOM 690 C C . PRO A 1 86 ? -10.945 -17.245 8.849 1.00 97.81 86 PRO A C 1
ATOM 692 O O . PRO A 1 86 ? -11.357 -17.990 7.972 1.00 97.81 86 PRO A O 1
ATOM 695 N N . LEU A 1 87 ? -10.626 -15.970 8.613 1.00 98.06 87 LEU A N 1
ATOM 696 C CA . LEU A 1 87 ? -10.754 -15.300 7.315 1.00 98.06 87 LEU A CA 1
ATOM 697 C C . LEU A 1 87 ? -9.389 -15.003 6.674 1.00 98.06 87 LEU A C 1
ATOM 699 O O . LEU A 1 87 ? -9.318 -14.294 5.674 1.00 98.06 87 LEU A O 1
ATOM 703 N N . ALA A 1 88 ? -8.296 -15.505 7.261 1.00 98.50 88 ALA A N 1
ATOM 704 C CA . ALA A 1 88 ? -6.940 -15.180 6.832 1.00 98.50 88 ALA A CA 1
ATOM 705 C C . ALA A 1 88 ? -6.641 -15.648 5.401 1.00 98.50 88 ALA A C 1
ATOM 707 O O . ALA A 1 88 ? -6.007 -14.910 4.656 1.00 98.50 88 ALA A O 1
ATOM 708 N N . GLU A 1 89 ? -7.114 -16.834 5.012 1.00 98.38 89 GLU A N 1
ATOM 709 C CA . GLU A 1 89 ? -6.958 -17.341 3.642 1.00 98.38 89 GLU A CA 1
ATOM 710 C C . GLU A 1 89 ? -7.719 -16.464 2.652 1.00 98.38 89 GLU A C 1
ATOM 712 O O . GLU A 1 89 ? -7.106 -15.910 1.747 1.00 98.38 89 GLU A O 1
ATOM 717 N N . THR A 1 90 ? -9.011 -16.224 2.896 1.00 98.31 90 THR A N 1
ATOM 718 C CA . THR A 1 90 ? -9.846 -15.345 2.063 1.00 98.31 90 THR A CA 1
ATOM 719 C C . THR A 1 90 ? -9.228 -13.963 1.875 1.00 98.31 90 THR A C 1
ATOM 721 O O . THR A 1 90 ? -9.215 -13.442 0.765 1.00 98.31 90 THR A O 1
ATOM 724 N N . LEU A 1 91 ? -8.689 -13.370 2.945 1.00 98.19 91 LEU A N 1
ATOM 725 C CA . LEU A 1 91 ? -8.095 -12.039 2.884 1.00 98.19 91 LEU A CA 1
ATOM 726 C C . LEU A 1 91 ? -6.797 -12.002 2.062 1.00 98.19 91 LEU A C 1
ATOM 728 O O . LEU A 1 91 ? -6.465 -10.958 1.516 1.00 98.19 91 LEU A O 1
ATOM 732 N N . ILE A 1 92 ? -6.041 -13.098 2.002 1.00 98.25 92 ILE A N 1
ATOM 733 C CA . ILE A 1 92 ? -4.682 -13.116 1.444 1.00 98.25 92 ILE A CA 1
ATOM 734 C C . ILE A 1 92 ? -4.605 -13.735 0.041 1.00 98.25 92 ILE A C 1
ATOM 736 O O . ILE A 1 92 ? -3.696 -13.371 -0.703 1.00 98.25 92 ILE A O 1
ATOM 740 N N . ASP A 1 93 ? -5.528 -14.633 -0.313 1.00 95.06 93 ASP A N 1
ATOM 741 C CA . ASP A 1 93 ? -5.477 -15.512 -1.496 1.00 95.06 93 ASP A CA 1
ATOM 742 C C . ASP A 1 93 ? -5.104 -14.793 -2.803 1.00 95.06 93 ASP A C 1
ATOM 744 O O . ASP A 1 93 ? -4.221 -15.240 -3.530 1.00 95.06 93 ASP A O 1
ATOM 748 N N . GLY A 1 94 ? -5.698 -13.625 -3.058 1.00 93.19 94 GLY A N 1
ATOM 749 C CA . GLY A 1 94 ? -5.465 -12.867 -4.289 1.00 93.19 94 GLY A CA 1
ATOM 750 C C . GLY A 1 94 ? -4.123 -12.133 -4.377 1.00 93.19 94 GLY A C 1
ATOM 751 O O . GLY A 1 94 ? -3.846 -11.545 -5.414 1.00 93.19 94 GLY A O 1
ATOM 752 N N . GLN A 1 95 ? -3.291 -12.100 -3.323 1.00 98.12 95 GLN A N 1
ATOM 753 C CA . GLN A 1 95 ? -2.061 -11.306 -3.378 1.00 98.12 95 GLN A CA 1
ATOM 754 C C . GLN A 1 95 ? -0.998 -11.946 -4.273 1.00 98.12 95 GLN A C 1
ATOM 756 O O . GLN A 1 95 ? -0.384 -12.957 -3.907 1.00 98.12 95 GLN A O 1
ATOM 761 N N . ASP A 1 96 ? -0.655 -11.240 -5.345 1.00 96.44 96 ASP A N 1
ATOM 762 C CA . ASP A 1 96 ? 0.419 -11.612 -6.256 1.00 96.44 96 ASP A CA 1
ATOM 763 C C . ASP A 1 96 ? 1.398 -10.439 -6.515 1.00 96.44 96 ASP A C 1
ATOM 765 O O . ASP A 1 96 ? 1.192 -9.324 -6.026 1.00 96.44 96 ASP A O 1
ATOM 769 N N . PRO A 1 97 ? 2.528 -10.670 -7.212 1.00 96.25 97 PRO A N 1
ATOM 770 C CA . PRO A 1 97 ? 3.521 -9.635 -7.502 1.00 96.25 97 PRO A CA 1
ATOM 771 C C . PRO A 1 97 ? 3.028 -8.417 -8.307 1.00 96.25 97 PRO A C 1
ATOM 773 O O . PRO A 1 97 ? 3.661 -7.368 -8.223 1.00 96.25 97 PRO A O 1
ATOM 776 N N . LEU A 1 98 ? 1.965 -8.544 -9.098 1.00 97.00 98 LEU A N 1
ATOM 777 C CA . LEU A 1 98 ? 1.330 -7.498 -9.909 1.00 97.00 98 LEU A CA 1
ATOM 778 C C . LEU A 1 98 ? -0.131 -7.211 -9.494 1.00 97.00 98 LEU A C 1
ATOM 780 O O . LEU A 1 98 ? -0.827 -6.501 -10.208 1.00 97.00 98 LEU A O 1
ATOM 784 N N . ASP A 1 99 ? -0.568 -7.741 -8.353 1.00 97.56 99 ASP A N 1
ATOM 785 C CA . ASP A 1 99 ? -1.783 -7.356 -7.634 1.00 97.56 99 ASP A CA 1
ATOM 786 C C . ASP A 1 99 ? -1.457 -7.247 -6.134 1.00 97.56 99 ASP A C 1
ATOM 788 O O . ASP A 1 99 ? -1.838 -8.054 -5.275 1.00 97.56 99 ASP A O 1
ATOM 792 N N . VAL A 1 100 ? -0.641 -6.241 -5.807 1.00 98.19 100 VAL A N 1
ATOM 793 C CA . VAL A 1 100 ? -0.091 -6.066 -4.453 1.00 98.19 100 VAL A CA 1
ATOM 794 C C . VAL A 1 100 ? -1.170 -5.758 -3.409 1.00 98.19 100 VAL A C 1
ATOM 796 O O . VAL A 1 100 ? -0.982 -6.075 -2.227 1.00 98.19 100 VAL A O 1
ATOM 799 N N . TYR A 1 101 ? -2.279 -5.143 -3.830 1.00 98.56 101 TYR A N 1
ATOM 800 C CA . TYR A 1 101 ? -3.350 -4.652 -2.962 1.00 98.56 101 TYR A CA 1
ATOM 801 C C . TYR A 1 101 ? -4.644 -5.470 -3.021 1.00 98.56 101 TYR A C 1
ATOM 803 O O . TYR A 1 101 ? -5.589 -5.097 -2.323 1.00 98.56 101 TYR A O 1
ATOM 811 N N . ALA A 1 102 ? -4.670 -6.623 -3.698 1.00 98.56 102 ALA A N 1
ATOM 812 C CA . ALA A 1 102 ? -5.751 -7.608 -3.587 1.00 98.56 102 ALA A CA 1
ATOM 813 C C . ALA A 1 102 ? -6.259 -7.827 -2.141 1.00 98.56 102 ALA A C 1
ATOM 815 O O . ALA A 1 102 ? -7.471 -7.763 -1.928 1.00 98.56 102 ALA A O 1
ATOM 816 N N . PRO A 1 103 ? -5.400 -7.967 -1.104 1.00 98.75 103 PRO A N 1
ATOM 817 C CA . PRO A 1 103 ? -5.882 -8.095 0.274 1.00 98.75 103 PRO A CA 1
ATOM 818 C C . PRO A 1 103 ? -6.678 -6.897 0.790 1.00 98.75 103 PRO A C 1
ATOM 820 O O . PRO A 1 103 ? -7.581 -7.044 1.611 1.00 98.75 103 PRO A O 1
ATOM 823 N N . LEU A 1 104 ? -6.348 -5.694 0.325 1.00 98.75 104 LEU A N 1
ATOM 824 C CA . LEU A 1 104 ? -7.028 -4.465 0.717 1.00 98.75 104 LEU A CA 1
ATOM 825 C C . LEU A 1 104 ? -8.349 -4.296 -0.036 1.00 98.75 104 LEU A C 1
ATOM 827 O O . LEU A 1 104 ? -9.324 -3.845 0.561 1.00 98.75 104 LEU A O 1
ATOM 831 N N . HIS A 1 105 ? -8.408 -4.734 -1.294 1.00 98.62 105 HIS A N 1
ATOM 832 C CA . HIS A 1 105 ? -9.665 -4.858 -2.026 1.00 98.62 105 HIS A CA 1
ATOM 833 C C . HIS A 1 105 ? -10.617 -5.835 -1.320 1.00 98.62 105 HIS A C 1
ATOM 835 O O . HIS A 1 105 ? -11.749 -5.465 -0.998 1.00 98.62 105 HIS A O 1
ATOM 841 N N . THR A 1 106 ? -10.144 -7.036 -0.976 1.00 98.69 106 THR A N 1
ATOM 842 C CA . THR A 1 106 ? -10.940 -8.017 -0.224 1.00 98.69 106 THR A CA 1
ATOM 843 C C . THR A 1 106 ? -11.371 -7.475 1.140 1.00 98.69 106 THR A C 1
ATOM 845 O O . THR A 1 106 ? -12.533 -7.627 1.514 1.00 98.69 106 THR A O 1
ATOM 848 N N . LEU A 1 107 ? -10.490 -6.769 1.864 1.00 98.69 107 LEU A N 1
ATOM 849 C CA . LEU A 1 107 ? -10.845 -6.103 3.124 1.00 98.69 107 LEU A CA 1
ATOM 850 C C . LEU A 1 107 ? -12.047 -5.160 2.953 1.00 98.69 107 LEU A C 1
ATOM 852 O O . LEU A 1 107 ? -12.941 -5.149 3.800 1.00 98.69 107 LEU A O 1
ATOM 856 N N . THR A 1 108 ? -12.079 -4.384 1.866 1.00 98.50 108 THR A N 1
ATOM 857 C CA . THR A 1 108 ? -13.193 -3.482 1.550 1.00 98.50 108 THR A CA 1
ATOM 858 C C . THR A 1 108 ? -14.483 -4.247 1.264 1.00 98.50 108 THR A C 1
ATOM 860 O O . THR A 1 108 ? -15.517 -3.897 1.833 1.00 98.50 108 THR A O 1
ATOM 863 N N . LEU A 1 109 ? -14.430 -5.306 0.445 1.00 98.19 109 LEU A N 1
ATOM 864 C CA . LEU A 1 109 ? -15.600 -6.144 0.134 1.00 98.19 109 LEU A CA 1
ATOM 865 C C . LEU A 1 109 ? -16.190 -6.811 1.382 1.00 98.19 109 LEU A C 1
ATOM 867 O O . LEU A 1 109 ? -17.396 -7.020 1.471 1.00 98.19 109 LEU A O 1
ATOM 871 N N . MET A 1 110 ? -15.344 -7.116 2.364 1.00 98.00 110 MET A N 1
ATOM 872 C CA . MET A 1 110 ? -15.746 -7.723 3.631 1.00 98.00 110 MET A CA 1
ATOM 873 C C . MET A 1 110 ? -16.196 -6.704 4.688 1.00 98.00 110 MET A C 1
ATOM 875 O O . MET A 1 110 ? -16.407 -7.083 5.839 1.00 98.00 110 MET A O 1
ATOM 879 N N . HIS A 1 111 ? -16.323 -5.421 4.330 1.00 97.88 111 HIS A N 1
ATOM 880 C CA . HIS A 1 111 ? -16.644 -4.332 5.260 1.00 97.88 111 HIS A CA 1
ATOM 881 C C . HIS A 1 111 ? -15.689 -4.270 6.467 1.00 97.88 111 HIS A C 1
ATOM 883 O O . HIS A 1 111 ? -16.092 -3.973 7.593 1.00 97.88 111 HIS A O 1
ATOM 889 N N . GLY A 1 112 ? -14.408 -4.570 6.233 1.00 98.44 112 GLY A N 1
ATOM 890 C CA . GLY A 1 112 ? -13.380 -4.579 7.265 1.00 98.44 112 GLY A CA 1
ATOM 891 C C . GLY A 1 112 ? -13.046 -3.189 7.810 1.00 98.44 112 GLY A C 1
ATOM 892 O O . GLY A 1 112 ? -13.509 -2.153 7.324 1.00 98.44 112 GLY A O 1
ATOM 893 N N . SER A 1 113 ? -12.192 -3.162 8.832 1.00 98.38 113 SER A N 1
ATOM 894 C CA . SER A 1 113 ? -11.717 -1.927 9.461 1.00 98.38 113 SER A CA 1
ATOM 895 C C . SER A 1 113 ? -10.198 -1.823 9.419 1.00 98.38 113 SER A C 1
ATOM 897 O O . SER A 1 113 ? -9.484 -2.825 9.456 1.00 98.38 113 SER A O 1
ATOM 899 N N . ILE A 1 114 ? -9.707 -0.589 9.386 1.00 98.44 114 ILE A N 1
ATOM 900 C CA . ILE A 1 114 ? -8.286 -0.253 9.412 1.00 98.44 114 ILE A CA 1
ATOM 901 C C . ILE A 1 114 ? -7.993 0.410 10.749 1.00 98.44 114 ILE A C 1
ATOM 903 O O . ILE A 1 114 ? -8.711 1.321 11.156 1.00 98.44 114 ILE A O 1
ATOM 907 N N . ILE A 1 115 ? -6.934 -0.037 11.423 1.00 98.19 115 ILE A N 1
ATOM 908 C CA . ILE A 1 115 ? -6.528 0.495 12.723 1.00 98.19 115 ILE A CA 1
ATOM 909 C C . ILE A 1 115 ? -5.105 1.038 12.620 1.00 98.19 115 ILE A C 1
ATOM 911 O O . ILE A 1 115 ? -4.168 0.298 12.321 1.00 98.19 115 ILE A O 1
ATOM 915 N N . LEU A 1 116 ? -4.933 2.324 12.919 1.00 98.25 116 LEU A N 1
ATOM 916 C CA . LEU A 1 116 ? -3.629 2.958 13.091 1.00 98.25 116 LEU A CA 1
ATOM 917 C C . LEU A 1 116 ? -3.301 3.007 14.578 1.00 98.25 116 LEU A C 1
ATOM 919 O O . LEU A 1 116 ? -3.909 3.764 15.334 1.00 98.25 116 LEU A O 1
ATOM 923 N N . MET A 1 117 ? -2.348 2.181 15.004 1.00 97.56 117 MET A N 1
ATOM 924 C CA . MET A 1 117 ? -1.971 2.032 16.410 1.00 97.56 117 MET A CA 1
ATOM 925 C C . MET A 1 117 ? -0.764 2.919 16.737 1.00 97.56 117 MET A C 1
ATOM 927 O O . MET A 1 117 ? 0.379 2.497 16.580 1.00 97.56 117 MET A O 1
ATOM 931 N N . GLY A 1 118 ? -1.002 4.156 17.184 1.00 96.69 118 GLY A N 1
ATOM 932 C CA . GLY A 1 118 ? 0.069 5.092 17.551 1.00 96.69 118 GLY A CA 1
ATOM 933 C C . GLY A 1 118 ? 0.879 5.638 16.369 1.00 96.69 118 GLY A C 1
ATOM 934 O O . GLY A 1 118 ? 1.990 6.123 16.568 1.00 96.69 118 GLY A O 1
ATOM 935 N N . VAL A 1 119 ? 0.338 5.552 15.151 1.00 97.12 119 VAL A N 1
ATOM 936 C CA . VAL A 1 119 ? 0.953 6.054 13.912 1.00 97.12 119 VAL A CA 1
ATOM 937 C C . VAL A 1 119 ? -0.011 6.969 13.156 1.00 97.12 119 VAL A C 1
ATOM 939 O O . VAL A 1 119 ? -1.224 6.895 13.354 1.00 97.12 119 VAL A O 1
ATOM 942 N N . GLY A 1 120 ? 0.543 7.843 12.314 1.00 97.00 120 GLY A N 1
ATOM 943 C CA . GLY A 1 120 ? -0.212 8.721 11.418 1.00 97.00 120 GLY A CA 1
ATOM 944 C C . GLY A 1 120 ? -0.577 8.060 10.087 1.00 97.00 120 GLY A C 1
ATOM 945 O O . GLY A 1 120 ? -0.243 6.895 9.829 1.00 97.00 120 GLY A O 1
ATOM 946 N N . LEU A 1 121 ? -1.251 8.828 9.228 1.00 98.19 121 LEU A N 1
ATOM 947 C CA . LEU A 1 121 ? -1.697 8.380 7.905 1.00 98.19 121 LEU A CA 1
ATOM 948 C C . LEU A 1 121 ? -0.533 7.991 6.981 1.00 98.19 121 LEU A C 1
ATOM 950 O O . LEU A 1 121 ? -0.708 7.160 6.095 1.00 98.19 121 LEU A O 1
ATOM 954 N N . GLU A 1 122 ? 0.686 8.480 7.224 1.00 97.88 122 GLU A N 1
ATOM 955 C CA . GLU A 1 122 ? 1.899 8.136 6.459 1.00 97.88 122 GLU A CA 1
ATOM 956 C C . GLU A 1 122 ? 2.279 6.652 6.565 1.00 97.88 122 GLU A C 1
ATOM 958 O O . GLU A 1 122 ? 3.167 6.168 5.851 1.00 97.88 122 GLU A O 1
ATOM 963 N N . ARG A 1 123 ? 1.647 5.924 7.492 1.00 97.50 123 ARG A N 1
ATOM 964 C CA . ARG A 1 123 ? 1.805 4.480 7.697 1.00 97.50 123 ARG A CA 1
ATOM 965 C C . ARG A 1 123 ? 0.548 3.686 7.331 1.00 97.50 123 ARG A C 1
ATOM 967 O O . ARG A 1 123 ? 0.539 2.469 7.483 1.00 97.50 123 ARG A O 1
ATOM 974 N N . MET A 1 124 ? -0.486 4.340 6.802 1.00 98.00 124 MET A N 1
ATOM 975 C CA . MET A 1 124 ? -1.710 3.700 6.328 1.00 98.00 124 MET A CA 1
ATOM 976 C C . MET A 1 124 ? -1.533 3.227 4.880 1.00 98.00 124 MET A C 1
ATOM 978 O O . MET A 1 124 ? -1.898 3.923 3.937 1.00 98.00 124 MET A O 1
ATOM 982 N N . THR A 1 125 ? -0.996 2.017 4.683 1.00 98.06 125 THR A N 1
ATOM 983 C CA . THR A 1 125 ? -0.795 1.419 3.342 1.00 98.06 125 THR A CA 1
ATOM 984 C C . THR A 1 125 ? -2.066 1.413 2.487 1.00 98.06 125 THR A C 1
ATOM 986 O O . THR A 1 125 ? -1.977 1.504 1.267 1.00 98.06 125 THR A O 1
ATOM 989 N N . PHE A 1 126 ? -3.241 1.379 3.119 1.00 98.75 126 PHE A N 1
ATOM 990 C CA . PHE A 1 126 ? -4.542 1.467 2.457 1.00 98.75 126 PHE A CA 1
ATOM 991 C C . PHE A 1 126 ? -4.723 2.708 1.574 1.00 98.75 126 PHE A C 1
ATOM 993 O O . PHE A 1 126 ? -5.434 2.654 0.577 1.00 98.75 126 PHE A O 1
ATOM 1000 N N . LEU A 1 127 ? -4.021 3.803 1.861 1.00 98.75 127 LEU A N 1
ATOM 1001 C CA . LEU A 1 127 ? -4.075 5.001 1.025 1.00 98.75 127 LEU A CA 1
ATOM 1002 C C . LEU A 1 127 ? -3.348 4.829 -0.317 1.00 98.75 127 LEU A C 1
ATOM 1004 O O . LEU A 1 127 ? -3.712 5.487 -1.283 1.00 98.75 127 LEU A O 1
ATOM 1008 N N . HIS A 1 128 ? -2.396 3.897 -0.438 1.00 98.75 128 HIS A N 1
ATOM 1009 C CA . HIS A 1 128 ? -1.868 3.523 -1.756 1.00 98.75 128 HIS A CA 1
ATOM 1010 C C . HIS A 1 128 ? -2.874 2.720 -2.584 1.00 98.75 128 HIS A C 1
ATOM 1012 O O . HIS A 1 128 ? -2.895 2.846 -3.804 1.00 98.75 128 HIS A O 1
ATOM 1018 N N . TYR A 1 129 ? -3.718 1.916 -1.934 1.00 98.88 129 TYR A N 1
ATOM 1019 C CA . TYR A 1 129 ? -4.832 1.266 -2.618 1.00 98.88 129 TYR A CA 1
ATOM 1020 C C . TYR A 1 129 ? -5.864 2.304 -3.082 1.00 98.88 129 TYR A C 1
ATOM 1022 O O . TYR A 1 129 ? -6.305 2.253 -4.225 1.00 98.88 129 TYR A O 1
ATOM 1030 N N . ALA A 1 130 ? -6.156 3.325 -2.268 1.00 98.88 130 ALA A N 1
ATOM 1031 C 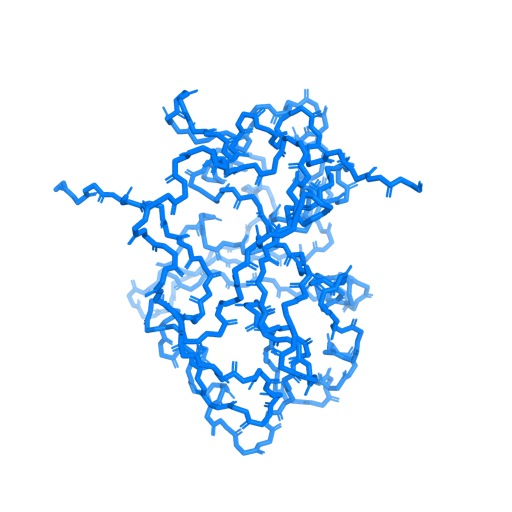CA . ALA A 1 130 ? -6.983 4.454 -2.701 1.00 98.88 130 ALA A CA 1
ATOM 1032 C C . ALA A 1 130 ? -6.379 5.206 -3.903 1.00 98.88 130 ALA A C 1
ATOM 1034 O O . ALA A 1 130 ? -7.100 5.537 -4.837 1.00 98.88 130 ALA A O 1
ATOM 1035 N N . GLU A 1 131 ? -5.058 5.420 -3.935 1.00 98.81 131 GLU A N 1
ATOM 1036 C CA . GLU A 1 131 ? -4.371 5.980 -5.108 1.00 98.81 131 GLU A CA 1
ATOM 1037 C C . GLU A 1 131 ? -4.580 5.136 -6.376 1.00 98.81 131 GLU A C 1
ATOM 1039 O O . GLU A 1 131 ? -4.830 5.702 -7.442 1.00 98.81 131 GLU A O 1
ATOM 1044 N N . GLN A 1 132 ? -4.503 3.804 -6.264 1.00 98.69 132 GLN A N 1
ATOM 1045 C CA . GLN A 1 132 ? -4.748 2.880 -7.377 1.00 98.69 132 GLN A CA 1
ATOM 1046 C C . GLN A 1 132 ? -6.198 2.966 -7.868 1.00 98.69 132 GLN A C 1
ATOM 1048 O O . GLN A 1 132 ? -6.436 3.151 -9.060 1.00 98.69 132 GLN A O 1
ATOM 1053 N N . VAL A 1 133 ? -7.169 2.895 -6.952 1.00 98.81 133 VAL A N 1
ATOM 1054 C CA . VAL A 1 133 ? -8.606 2.983 -7.271 1.00 98.81 133 VAL A CA 1
ATOM 1055 C C . VAL A 1 133 ? -8.968 4.348 -7.866 1.00 98.81 133 VAL A C 1
ATOM 1057 O O . VAL A 1 133 ? -9.813 4.430 -8.754 1.00 98.81 133 VAL A O 1
ATOM 1060 N N . ALA A 1 134 ? -8.276 5.415 -7.459 1.00 98.69 134 ALA A N 1
ATOM 1061 C CA . ALA A 1 134 ? -8.412 6.744 -8.049 1.00 98.69 134 ALA A CA 1
ATOM 1062 C C . ALA A 1 134 ? -7.841 6.855 -9.481 1.00 98.69 134 ALA A C 1
ATOM 1064 O O . ALA A 1 134 ? -7.949 7.919 -10.092 1.00 98.69 134 ALA A O 1
ATOM 1065 N N . GLY A 1 135 ? -7.258 5.782 -10.028 1.00 98.12 135 GLY A N 1
ATOM 1066 C CA . GLY A 1 135 ? -6.797 5.695 -11.416 1.00 98.12 135 GLY A CA 1
ATOM 1067 C C . GLY A 1 135 ? -5.290 5.875 -11.608 1.00 98.12 135 GLY A C 1
ATOM 1068 O O . GLY A 1 135 ? -4.853 6.130 -12.730 1.00 98.12 135 GLY A O 1
ATOM 1069 N N . ARG A 1 136 ? -4.477 5.781 -10.546 1.00 98.00 136 ARG A N 1
ATOM 1070 C CA . ARG A 1 136 ? -3.011 5.819 -10.678 1.00 98.00 136 ARG A CA 1
ATOM 1071 C C . ARG A 1 136 ? -2.454 4.429 -10.937 1.00 98.00 136 ARG A C 1
ATOM 1073 O O . ARG A 1 136 ? -2.732 3.492 -10.196 1.00 98.00 136 ARG A O 1
ATOM 1080 N N . GLU A 1 137 ? -1.570 4.335 -11.920 1.00 98.12 137 GLU A N 1
ATOM 1081 C CA . GLU A 1 137 ? -0.776 3.136 -12.140 1.00 98.12 137 GLU A CA 1
ATOM 1082 C C . GLU A 1 137 ? 0.238 2.957 -10.996 1.00 98.12 137 GLU A C 1
ATOM 1084 O O . GLU A 1 137 ? 0.891 3.916 -10.559 1.00 98.12 137 GLU A O 1
ATOM 1089 N N . LEU A 1 138 ? 0.392 1.728 -10.500 1.00 97.88 138 LEU A N 1
ATOM 1090 C CA . LEU A 1 138 ? 1.333 1.440 -9.419 1.00 97.88 138 LEU A CA 1
ATOM 1091 C C . LEU A 1 138 ? 2.777 1.420 -9.921 1.00 97.88 138 LEU A C 1
ATOM 1093 O O . LEU A 1 138 ? 3.087 1.074 -11.058 1.00 97.88 138 LEU A O 1
ATOM 1097 N N . PHE A 1 139 ? 3.721 1.772 -9.056 1.00 97.19 139 PHE A N 1
ATOM 1098 C CA . PHE A 1 139 ? 5.130 1.765 -9.432 1.00 97.19 139 PHE A CA 1
ATOM 1099 C C . PHE A 1 139 ? 5.657 0.337 -9.573 1.00 97.19 139 PHE A C 1
ATOM 1101 O O . PHE A 1 139 ? 5.236 -0.564 -8.858 1.00 97.19 139 PHE A O 1
ATOM 1108 N N . ARG A 1 140 ? 6.647 0.129 -10.443 1.00 94.56 140 ARG A N 1
ATOM 1109 C CA . ARG A 1 140 ? 7.324 -1.160 -10.625 1.00 94.56 140 ARG A CA 1
ATOM 1110 C C . ARG A 1 140 ? 8.679 -1.195 -9.925 1.00 94.56 140 ARG A C 1
ATOM 1112 O O . ARG A 1 140 ? 9.470 -0.250 -10.019 1.00 94.56 140 ARG A O 1
ATOM 1119 N N . ARG A 1 141 ? 8.991 -2.280 -9.223 1.00 92.25 141 ARG A N 1
ATOM 1120 C CA . ARG A 1 141 ? 10.314 -2.541 -8.626 1.00 92.25 141 ARG A CA 1
ATOM 1121 C C . ARG A 1 141 ? 10.797 -3.924 -9.021 1.00 92.25 141 ARG A C 1
ATOM 1123 O O . ARG A 1 141 ? 9.993 -4.793 -9.311 1.00 92.25 141 ARG A O 1
ATOM 1130 N N . CYS A 1 142 ? 12.110 -4.118 -9.029 1.00 88.75 142 CYS A N 1
ATOM 1131 C CA . CYS A 1 142 ? 12.689 -5.425 -9.308 1.00 88.75 142 CYS A CA 1
ATOM 1132 C C . CYS A 1 142 ? 12.806 -6.256 -8.030 1.00 88.75 142 CYS A C 1
ATOM 1134 O O . CYS A 1 142 ? 13.365 -5.799 -7.028 1.00 88.75 142 CYS A O 1
ATOM 1136 N N . ALA A 1 143 ? 12.339 -7.495 -8.102 1.00 89.94 143 ALA A N 1
ATOM 1137 C CA . ALA A 1 143 ? 12.573 -8.534 -7.109 1.00 89.94 143 ALA A CA 1
ATOM 1138 C C . ALA A 1 143 ? 13.143 -9.788 -7.784 1.00 89.94 143 ALA A C 1
ATOM 1140 O O . ALA A 1 143 ? 13.035 -9.937 -9.001 1.00 89.94 143 ALA A O 1
ATOM 1141 N N . ASN A 1 144 ? 13.746 -10.683 -7.006 1.00 88.38 144 ASN A N 1
ATOM 1142 C CA . ASN A 1 144 ? 14.136 -12.001 -7.507 1.00 88.38 144 ASN A CA 1
ATOM 1143 C C . ASN A 1 144 ? 12.886 -12.878 -7.652 1.00 88.38 144 ASN A C 1
ATOM 1145 O O . ASN A 1 144 ? 12.205 -13.151 -6.658 1.00 88.38 144 ASN A O 1
ATOM 1149 N N . GLY A 1 145 ? 12.595 -13.303 -8.879 1.00 89.75 145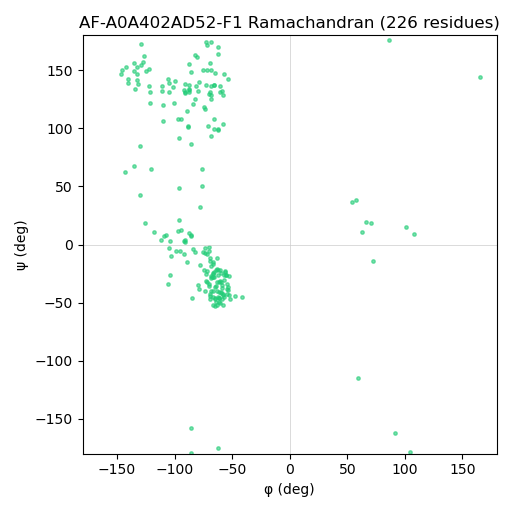 GLY A N 1
ATOM 1150 C CA . GLY A 1 145 ? 11.508 -14.219 -9.196 1.00 89.75 145 GLY A CA 1
ATOM 1151 C C . GLY A 1 145 ? 11.782 -15.655 -8.734 1.00 89.75 145 GLY A C 1
ATOM 1152 O O . GLY A 1 145 ? 12.894 -15.971 -8.296 1.00 89.75 145 GLY A O 1
ATOM 1153 N N . PRO A 1 146 ? 10.784 -16.552 -8.827 1.00 89.62 146 PRO A N 1
ATOM 1154 C CA . PRO A 1 146 ? 10.912 -17.955 -8.416 1.00 89.62 146 PRO A CA 1
ATOM 1155 C C . PRO A 1 146 ? 12.046 -18.719 -9.118 1.00 89.62 146 PRO A C 1
ATOM 1157 O O . PRO A 1 146 ? 12.668 -19.601 -8.530 1.00 89.62 146 PRO A O 1
ATOM 1160 N N . ASP A 1 147 ? 12.351 -18.339 -10.357 1.00 90.00 147 ASP A N 1
ATOM 1161 C CA . ASP A 1 147 ? 13.439 -18.850 -11.199 1.00 90.00 147 ASP A CA 1
ATOM 1162 C C . ASP A 1 147 ? 14.786 -18.135 -10.963 1.00 90.00 147 ASP A C 1
ATOM 1164 O O . ASP A 1 147 ? 15.759 -18.359 -11.689 1.00 90.00 147 ASP A O 1
ATOM 1168 N N . ARG A 1 148 ? 14.850 -17.273 -9.937 1.00 86.62 148 ARG A N 1
ATOM 1169 C CA . ARG A 1 148 ? 15.971 -16.378 -9.605 1.00 86.62 148 ARG A CA 1
ATOM 1170 C C . ARG A 1 148 ? 16.273 -15.328 -10.676 1.00 86.62 148 ARG A C 1
ATOM 1172 O O . ARG A 1 148 ? 17.297 -14.653 -10.570 1.00 86.62 148 ARG A O 1
ATOM 1179 N N . GLN A 1 149 ? 15.412 -15.162 -11.677 1.00 86.75 149 GLN A N 1
ATOM 1180 C CA . GLN A 1 149 ? 15.528 -14.063 -12.627 1.00 86.75 149 GLN A CA 1
ATOM 1181 C C . GLN A 1 149 ? 14.840 -12.811 -12.071 1.00 86.75 149 GLN A C 1
ATOM 1183 O O . GLN A 1 149 ? 13.869 -12.915 -11.319 1.00 86.75 149 GLN A O 1
ATOM 1188 N N . PRO A 1 150 ? 15.322 -11.603 -12.404 1.00 87.50 150 PRO A N 1
ATOM 1189 C CA . PRO A 1 150 ? 14.637 -10.375 -12.029 1.00 87.50 150 PRO A CA 1
ATOM 1190 C C . PRO A 1 150 ? 13.211 -10.328 -12.597 1.00 87.50 150 PRO A C 1
ATOM 1192 O O . PRO A 1 150 ? 13.007 -10.522 -13.793 1.00 87.50 150 PRO A O 1
ATOM 1195 N N . MET A 1 151 ? 12.238 -9.994 -11.751 1.00 90.31 151 MET A N 1
ATOM 1196 C CA . MET A 1 151 ? 10.852 -9.736 -12.145 1.00 90.31 151 MET A CA 1
ATOM 1197 C C . MET A 1 151 ? 10.395 -8.356 -11.669 1.00 90.31 151 MET A C 1
ATOM 1199 O O . MET A 1 151 ? 10.850 -7.873 -10.627 1.00 90.31 151 MET A O 1
ATOM 1203 N N . LEU A 1 152 ? 9.491 -7.722 -12.421 1.00 92.75 152 LEU A N 1
ATOM 1204 C CA . LEU A 1 152 ? 8.826 -6.498 -11.980 1.00 92.75 152 LEU A CA 1
ATOM 1205 C C . LEU A 1 152 ? 7.658 -6.831 -11.058 1.00 92.75 152 LEU A C 1
ATOM 1207 O O . LEU A 1 152 ? 6.874 -7.728 -11.348 1.00 92.75 152 LEU A O 1
ATOM 1211 N N . VAL A 1 153 ? 7.547 -6.072 -9.973 1.00 95.12 153 VAL A N 1
ATOM 1212 C CA . VAL A 1 153 ? 6.460 -6.172 -8.996 1.00 95.12 153 VAL A CA 1
ATOM 1213 C C . VAL A 1 153 ? 5.894 -4.799 -8.676 1.00 95.12 153 VAL A C 1
ATOM 1215 O O . VAL A 1 153 ? 6.614 -3.797 -8.769 1.00 95.12 153 VAL A O 1
ATOM 1218 N N . GLU A 1 154 ? 4.631 -4.750 -8.284 1.00 97.50 154 GLU A N 1
ATOM 1219 C CA . GLU A 1 154 ? 3.918 -3.527 -7.948 1.00 97.50 154 GLU A CA 1
ATOM 1220 C C . GLU A 1 154 ? 4.248 -3.001 -6.552 1.00 97.50 154 GLU A C 1
ATOM 1222 O O . GLU A 1 154 ? 4.385 -3.717 -5.563 1.00 97.50 154 GLU A O 1
ATOM 1227 N N . VAL A 1 155 ? 4.381 -1.686 -6.441 1.00 96.75 1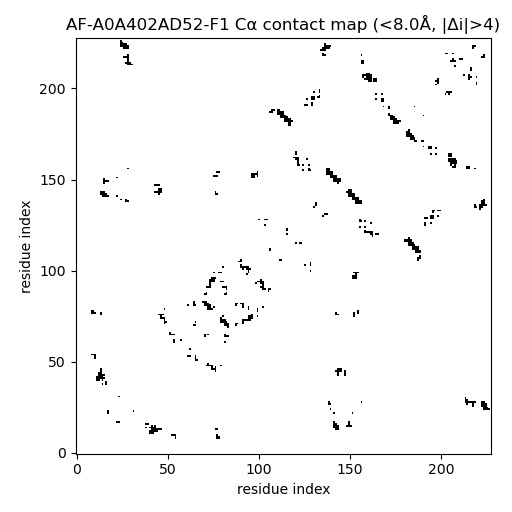55 VAL A N 1
ATOM 1228 C CA . VAL A 1 155 ? 4.543 -1.009 -5.160 1.00 96.75 155 VAL A CA 1
ATOM 1229 C C . VAL A 1 155 ? 3.786 0.315 -5.174 1.00 96.75 155 VAL A C 1
ATOM 1231 O O . VAL A 1 155 ? 3.655 0.959 -6.214 1.00 96.75 155 VAL A O 1
ATOM 1234 N N . GLY A 1 156 ? 3.364 0.765 -3.993 1.00 95.62 156 GLY A N 1
ATOM 1235 C CA . GLY A 1 156 ? 2.707 2.061 -3.817 1.00 95.62 156 GLY A CA 1
ATOM 1236 C C . GLY A 1 156 ? 3.581 3.263 -4.177 1.00 95.62 156 GLY A C 1
ATOM 1237 O O . GLY A 1 156 ? 4.722 3.138 -4.632 1.00 95.62 156 GLY A O 1
ATOM 1238 N N . SER A 1 157 ? 3.067 4.462 -3.947 1.00 95.62 157 SER A N 1
ATOM 1239 C CA . SER A 1 157 ? 3.796 5.717 -4.130 1.00 95.62 157 SER A CA 1
ATOM 1240 C C . SER A 1 157 ? 4.624 6.095 -2.880 1.00 95.62 157 SER A C 1
ATOM 1242 O O . SER A 1 157 ? 5.050 5.238 -2.102 1.00 95.62 157 SER A O 1
ATOM 1244 N N . CYS A 1 158 ? 4.951 7.377 -2.725 1.00 96.62 158 CYS A N 1
ATOM 1245 C CA . CYS A 1 158 ? 5.492 7.928 -1.486 1.00 96.62 158 CYS A CA 1
ATOM 1246 C C . CYS A 1 158 ? 4.339 8.173 -0.504 1.00 96.62 158 CYS A C 1
ATOM 1248 O O . CYS A 1 158 ? 3.358 8.799 -0.880 1.00 96.62 158 CYS A O 1
ATOM 1250 N N . SER A 1 159 ? 4.466 7.735 0.749 1.00 97.31 159 SER A N 1
ATOM 1251 C CA . SER A 1 159 ? 3.403 7.895 1.751 1.00 97.31 159 SER A CA 1
ATOM 1252 C C . SER A 1 159 ? 3.560 9.129 2.644 1.00 97.31 159 SER A C 1
ATOM 1254 O O . SER A 1 159 ? 2.678 9.432 3.438 1.00 97.31 159 SER A O 1
ATOM 1256 N N . GLU A 1 160 ? 4.662 9.874 2.530 1.00 98.00 160 GLU A N 1
ATOM 1257 C CA . GLU A 1 160 ? 4.973 10.988 3.444 1.00 98.00 160 GLU A CA 1
ATOM 1258 C C . GLU A 1 160 ? 4.066 12.219 3.242 1.00 98.00 160 GLU A C 1
ATOM 1260 O O . GLU A 1 160 ? 4.123 13.159 4.026 1.00 98.00 160 GLU A O 1
ATOM 1265 N N . GLY A 1 161 ? 3.237 12.238 2.192 1.00 97.62 161 GLY A N 1
ATOM 1266 C CA . GLY A 1 161 ? 2.200 13.255 1.992 1.00 97.62 161 GLY A CA 1
ATOM 1267 C C . GLY A 1 161 ? 0.834 12.886 2.575 1.00 97.62 161 GLY A C 1
ATOM 1268 O O . GLY A 1 161 ? -0.058 13.727 2.595 1.00 97.62 161 GLY A O 1
ATOM 1269 N N . PHE A 1 162 ? 0.642 11.655 3.060 1.00 98.62 162 PHE A N 1
ATOM 1270 C CA . PHE A 1 162 ? -0.685 11.147 3.425 1.00 98.62 162 PHE A CA 1
ATOM 1271 C C . PHE A 1 162 ? -1.339 11.859 4.610 1.00 98.62 162 PHE A C 1
ATOM 1273 O O . PHE A 1 162 ? -2.564 11.895 4.665 1.00 98.62 162 PHE A O 1
ATOM 1280 N N . GLY A 1 163 ? -0.576 12.501 5.500 1.00 97.94 163 GLY A N 1
ATOM 1281 C CA . GLY A 1 163 ? -1.140 13.353 6.555 1.00 97.94 163 GLY A CA 1
ATOM 1282 C C . GLY A 1 163 ? -2.037 14.483 6.025 1.00 97.94 163 GLY A C 1
ATOM 1283 O O . GLY A 1 163 ? -2.940 14.942 6.714 1.00 97.94 163 GLY A O 1
ATOM 1284 N N . ARG A 1 164 ? -1.884 14.896 4.760 1.00 98.25 164 ARG A N 1
ATOM 1285 C CA . ARG A 1 164 ? -2.755 15.905 4.134 1.00 98.25 164 ARG A CA 1
ATOM 1286 C C . ARG A 1 164 ? -4.189 15.43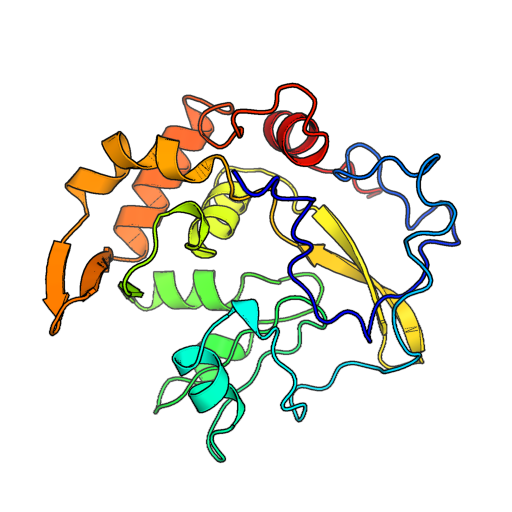2 3.888 1.00 98.25 164 ARG A C 1
ATOM 1288 O O . ARG A 1 164 ? -5.049 16.272 3.645 1.00 98.25 164 ARG A O 1
ATOM 1295 N N . LEU A 1 165 ? -4.451 14.127 3.966 1.00 98.25 165 LEU A N 1
ATOM 1296 C CA . LEU A 1 165 ? -5.800 13.561 3.883 1.00 98.25 165 LEU A CA 1
ATOM 1297 C C . LEU A 1 165 ? -6.548 13.607 5.225 1.00 98.25 165 LEU A C 1
ATOM 1299 O O . LEU A 1 165 ? -7.741 13.307 5.255 1.00 98.25 165 LEU A O 1
ATOM 1303 N N . GLU A 1 166 ? -5.899 14.005 6.328 1.00 97.69 166 GLU A N 1
ATOM 1304 C CA . GLU A 1 166 ? -6.543 14.099 7.646 1.00 97.69 166 GLU A CA 1
ATOM 1305 C C . GLU A 1 166 ? -7.850 14.913 7.639 1.00 97.69 166 GLU A C 1
ATOM 1307 O O . GLU A 1 166 ? -8.836 14.406 8.176 1.00 97.69 166 GLU A O 1
ATOM 1312 N N . PRO A 1 167 ? -7.935 16.113 7.019 1.00 97.62 167 PRO A N 1
ATOM 1313 C CA . PRO A 1 167 ? -9.168 16.904 7.028 1.00 97.62 167 PRO A CA 1
ATOM 1314 C C . PRO A 1 167 ? -10.353 16.214 6.345 1.00 97.62 167 PRO A C 1
ATOM 1316 O O . PRO A 1 167 ? -11.497 16.494 6.688 1.00 97.62 167 PRO A O 1
ATOM 1319 N N . VAL A 1 168 ? -10.084 15.317 5.393 1.00 97.44 168 VAL A N 1
ATOM 1320 C CA . VAL A 1 168 ? -11.117 14.563 4.675 1.00 97.44 168 VAL A CA 1
ATOM 1321 C C . VAL A 1 168 ? -11.515 13.325 5.482 1.00 97.44 168 VAL A C 1
ATOM 1323 O O . VAL A 1 168 ? -12.698 13.068 5.703 1.00 97.44 168 VAL A O 1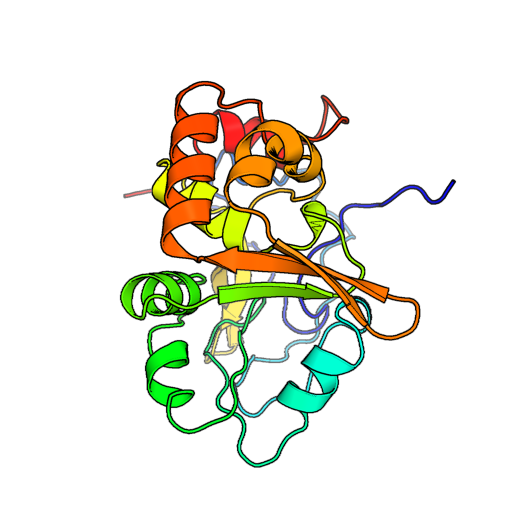
ATOM 1326 N N . LEU A 1 169 ? -10.526 12.584 5.990 1.00 97.81 169 LEU A N 1
ATOM 1327 C CA . LEU A 1 169 ? -10.740 11.308 6.678 1.00 97.81 169 LEU A CA 1
ATOM 1328 C C . LEU A 1 169 ? -11.229 11.447 8.122 1.00 97.81 169 LEU A C 1
ATOM 1330 O O . LEU A 1 169 ? -11.763 10.485 8.670 1.00 97.81 169 LEU A O 1
ATOM 1334 N N . VAL A 1 170 ? -11.086 12.621 8.747 1.00 95.19 170 VAL A N 1
ATOM 1335 C CA . VAL A 1 170 ? -11.533 12.863 10.132 1.00 95.19 170 VAL A CA 1
ATOM 1336 C C . VAL A 1 170 ? -13.027 12.582 10.333 1.00 95.19 170 VAL A C 1
ATOM 1338 O O . VAL A 1 170 ? -13.441 12.237 11.437 1.00 95.19 170 VAL A O 1
ATOM 1341 N N . THR A 1 171 ? -13.834 12.693 9.276 1.00 92.12 171 THR A N 1
ATOM 1342 C CA . THR A 1 171 ? -15.284 12.443 9.313 1.00 92.12 171 THR A CA 1
ATOM 1343 C C . THR A 1 171 ? -15.627 10.964 9.509 1.00 92.12 171 THR A C 1
ATOM 1345 O O . THR A 1 171 ? -16.565 10.655 10.238 1.00 92.12 171 THR A O 1
ATOM 1348 N N . ALA A 1 172 ? -14.814 10.065 8.952 1.00 91.81 172 ALA A N 1
ATOM 1349 C CA . ALA A 1 172 ? -14.939 8.610 9.076 1.00 91.81 172 ALA A CA 1
ATOM 1350 C C . ALA A 1 172 ? -14.133 8.032 10.255 1.00 91.81 172 ALA A C 1
ATOM 1352 O O . ALA A 1 172 ? -14.026 6.814 10.431 1.00 91.81 172 ALA A O 1
ATOM 1353 N N . GLN A 1 173 ? -13.488 8.899 11.038 1.00 96.12 173 GLN A N 1
ATOM 1354 C CA . GLN A 1 173 ? -12.508 8.501 12.032 1.00 96.12 173 GLN A CA 1
ATOM 1355 C C . GLN A 1 173 ? -13.138 8.257 13.401 1.00 96.12 173 GLN A C 1
ATOM 1357 O O . GLN A 1 173 ? -13.756 9.137 13.999 1.00 96.12 173 GLN A O 1
ATOM 1362 N N . GLN A 1 174 ? -12.810 7.112 13.992 1.00 97.31 174 GLN A N 1
ATOM 1363 C CA . GLN A 1 174 ? -12.976 6.886 15.424 1.00 97.31 174 GLN A CA 1
ATOM 1364 C C . GLN A 1 174 ? -11.619 6.949 16.125 1.00 97.31 174 GLN A C 1
ATOM 1366 O O . GLN A 1 174 ? -10.655 6.315 15.697 1.00 97.31 174 GLN A O 1
ATOM 1371 N N . LYS A 1 175 ? -11.527 7.712 17.219 1.00 96.81 175 LYS A N 1
ATOM 1372 C CA . LYS A 1 175 ? -10.316 7.804 18.049 1.00 96.81 175 LYS A CA 1
ATOM 1373 C C . LYS A 1 175 ? -10.551 7.156 19.400 1.00 96.81 175 LYS A C 1
ATOM 1375 O O . LYS A 1 175 ? -11.557 7.418 20.053 1.00 96.81 175 LYS A O 1
ATOM 1380 N N . LEU A 1 176 ? -9.580 6.375 19.854 1.00 97.00 176 LEU A N 1
ATOM 1381 C CA . LEU A 1 176 ? -9.595 5.785 21.187 1.00 97.00 176 LEU A CA 1
ATOM 1382 C C . LEU A 1 176 ? -8.176 5.692 21.745 1.00 97.00 176 LEU A C 1
ATOM 1384 O O . LEU A 1 176 ? -7.205 5.572 21.002 1.00 97.00 176 LEU A O 1
ATOM 1388 N N . LYS A 1 177 ? -8.038 5.772 23.066 1.00 97.75 177 LYS A N 1
ATOM 1389 C CA . LYS A 1 177 ? -6.740 5.648 23.732 1.00 97.75 177 LYS A CA 1
ATOM 1390 C C . LYS A 1 177 ? -6.598 4.242 24.309 1.00 97.75 177 LYS A C 1
ATOM 1392 O O . LYS A 1 177 ? -7.406 3.844 25.143 1.00 97.75 177 LYS A O 1
ATOM 1397 N N . VAL A 1 178 ? -5.560 3.516 23.898 1.00 96.88 178 VAL A N 1
ATOM 1398 C CA . VAL A 1 178 ? -5.187 2.204 24.452 1.00 96.88 178 VAL A CA 1
ATOM 1399 C C . VAL A 1 178 ? -3.888 2.363 25.230 1.00 96.88 178 VAL A C 1
ATOM 1401 O O . VAL A 1 178 ? -2.815 2.562 24.654 1.00 96.88 178 VAL A O 1
ATOM 1404 N N . GLY A 1 179 ? -3.979 2.331 26.561 1.00 96.25 179 GLY A N 1
ATOM 1405 C CA . GLY A 1 179 ? -2.855 2.674 27.433 1.00 96.25 179 GLY A CA 1
ATOM 1406 C C . GLY A 1 179 ? -2.384 4.110 27.179 1.00 96.25 179 GLY A C 1
ATOM 1407 O O . GLY A 1 179 ? -3.119 5.065 27.420 1.00 96.25 179 GLY A O 1
ATOM 1408 N N . GLN A 1 180 ? -1.158 4.272 26.678 1.00 96.31 180 GLN A N 1
ATOM 1409 C CA . GLN A 1 180 ? -0.603 5.575 26.284 1.00 96.31 180 GLN A CA 1
ATOM 1410 C C . GLN A 1 180 ? -0.690 5.851 24.774 1.00 96.31 180 GLN A C 1
ATOM 1412 O O . GLN A 1 180 ? -0.363 6.955 24.346 1.00 96.31 180 GLN A O 1
ATOM 1417 N N . SER A 1 181 ? -1.141 4.883 23.973 1.00 97.06 181 SER A N 1
ATOM 1418 C CA . SER A 1 181 ? -1.187 4.988 22.514 1.00 97.06 181 SER A CA 1
ATOM 1419 C C . SER A 1 181 ? -2.538 5.522 22.037 1.00 97.06 181 SER A C 1
ATOM 1421 O O . SER A 1 181 ? -3.588 5.053 22.481 1.00 97.06 181 SER A O 1
ATOM 1423 N N . LEU A 1 182 ? -2.519 6.506 21.132 1.00 97.50 182 LEU A N 1
ATOM 1424 C CA . LEU A 1 182 ? -3.714 6.963 20.421 1.00 97.50 182 LEU A CA 1
ATOM 1425 C C . LEU A 1 182 ? -3.945 6.056 19.216 1.00 97.50 182 LEU A C 1
ATOM 1427 O O . LEU A 1 182 ? -3.080 5.935 18.348 1.00 97.50 182 LEU A O 1
ATOM 1431 N N . TRP A 1 183 ? -5.106 5.422 19.173 1.00 98.12 183 TRP A N 1
ATOM 1432 C CA . TRP A 1 183 ? -5.530 4.581 18.069 1.00 98.12 183 TRP A CA 1
ATOM 1433 C C . TRP A 1 183 ? -6.584 5.306 17.246 1.00 98.12 183 TRP A C 1
ATOM 1435 O O . TRP A 1 183 ? -7.432 6.022 17.785 1.00 98.12 183 TRP A O 1
ATOM 1445 N N . GLN A 1 184 ? -6.507 5.110 15.937 1.00 98.19 184 GLN A N 1
ATOM 1446 C CA . GLN A 1 184 ? -7.461 5.633 14.969 1.00 98.19 184 GLN A CA 1
ATOM 1447 C C . GLN A 1 184 ? -8.055 4.449 14.216 1.00 98.19 184 GLN A C 1
ATOM 1449 O O . GLN A 1 184 ? -7.303 3.587 13.762 1.00 98.19 184 GLN A O 1
ATOM 1454 N N . VAL A 1 185 ? -9.375 4.400 14.095 1.00 98.44 185 VAL A N 1
ATOM 1455 C CA . VAL A 1 185 ? -10.097 3.323 13.419 1.00 98.44 185 VAL A CA 1
ATOM 1456 C C . VAL A 1 185 ? -10.935 3.915 12.300 1.00 98.44 185 VAL A C 1
ATOM 1458 O O . VAL A 1 185 ? -11.583 4.943 12.493 1.00 98.44 185 VAL A O 1
ATOM 1461 N N . TYR A 1 186 ? -10.912 3.248 11.152 1.00 98.56 186 TYR A N 1
ATOM 1462 C CA . TYR A 1 186 ? -11.648 3.629 9.955 1.00 98.56 186 TYR A CA 1
ATOM 1463 C C . TYR A 1 186 ? -12.378 2.412 9.388 1.00 98.56 186 TYR A C 1
ATOM 1465 O O . TYR A 1 186 ? -11.792 1.328 9.302 1.00 98.56 186 TYR A O 1
ATOM 1473 N N . ALA A 1 187 ? -13.626 2.583 8.955 1.00 98.50 187 ALA A N 1
ATOM 1474 C CA . ALA A 1 187 ? -14.275 1.599 8.094 1.00 98.50 187 ALA A CA 1
ATOM 1475 C C . ALA A 1 187 ? -13.612 1.634 6.706 1.00 98.50 187 ALA A C 1
ATOM 1477 O O . ALA A 1 187 ? -13.456 2.708 6.123 1.00 98.50 187 ALA A O 1
ATOM 1478 N N . ALA A 1 188 ? -13.208 0.477 6.171 1.00 98.44 188 ALA A N 1
ATOM 1479 C CA . ALA A 1 188 ? -12.406 0.416 4.946 1.00 98.44 188 ALA A CA 1
ATOM 1480 C C . ALA A 1 188 ? -13.137 1.013 3.734 1.00 98.44 188 ALA A C 1
ATOM 1482 O O . ALA A 1 188 ? -12.527 1.735 2.953 1.00 98.44 188 ALA A O 1
ATOM 1483 N N . GLY A 1 189 ? -14.442 0.751 3.593 1.00 98.38 189 GLY A N 1
ATOM 1484 C CA . GLY A 1 189 ? -15.245 1.294 2.492 1.00 98.38 189 GLY A CA 1
ATOM 1485 C C . GLY A 1 189 ? -15.377 2.816 2.534 1.00 98.38 189 GLY A C 1
ATOM 1486 O O . GLY A 1 189 ? -15.137 3.477 1.530 1.00 98.38 189 GLY A O 1
ATOM 1487 N N . GLU A 1 190 ? -15.691 3.379 3.702 1.00 98.38 190 GLU A N 1
ATOM 1488 C CA . GLU A 1 190 ? -15.854 4.829 3.868 1.00 98.38 190 GLU A CA 1
ATOM 1489 C C . GLU A 1 190 ? -14.526 5.574 3.676 1.00 98.38 190 GLU A C 1
ATOM 1491 O O . GLU A 1 190 ? -14.459 6.543 2.924 1.00 98.38 190 GLU A O 1
ATOM 1496 N N . ALA A 1 191 ? -13.440 5.076 4.280 1.00 98.44 191 ALA A N 1
ATOM 1497 C CA . ALA A 1 191 ? -12.114 5.662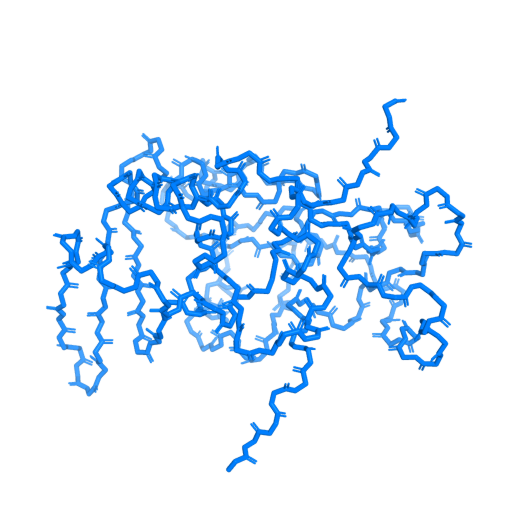 4.099 1.00 98.44 191 ALA A CA 1
ATOM 1498 C C . ALA A 1 191 ? -11.618 5.564 2.651 1.00 98.44 191 ALA A C 1
ATOM 1500 O O . ALA A 1 191 ? -10.949 6.484 2.184 1.00 98.44 191 ALA A O 1
ATOM 1501 N N . LEU A 1 192 ? -11.941 4.472 1.944 1.00 98.75 192 LEU A N 1
ATOM 1502 C CA . LEU A 1 192 ? -11.605 4.329 0.529 1.00 98.75 192 LEU A CA 1
ATOM 1503 C C . LEU A 1 192 ? -12.312 5.398 -0.298 1.00 98.75 192 LEU A C 1
ATOM 1505 O O . LEU A 1 192 ? -11.642 6.108 -1.037 1.00 98.75 192 LEU A O 1
ATOM 1509 N N . GLN A 1 193 ? -13.632 5.523 -0.142 1.00 98.62 193 GLN A N 1
ATOM 1510 C CA . GLN A 1 193 ? -14.437 6.477 -0.902 1.00 98.62 193 GLN A CA 1
ATOM 1511 C C . GLN A 1 193 ? -13.933 7.909 -0.694 1.00 98.62 193 GLN A C 1
ATOM 1513 O O . GLN A 1 193 ? -13.580 8.584 -1.655 1.00 98.62 193 GLN A O 1
ATOM 1518 N N . LEU A 1 194 ? -13.790 8.324 0.567 1.00 98.69 194 LEU A N 1
ATOM 1519 C CA . LEU A 1 194 ? -13.302 9.655 0.928 1.00 98.69 194 LEU A CA 1
ATOM 1520 C C . LEU A 1 194 ? -11.906 9.952 0.364 1.00 98.69 194 LEU A C 1
ATOM 1522 O O . LEU A 1 194 ? -11.656 11.047 -0.137 1.00 98.69 194 LEU A O 1
ATOM 1526 N N . ALA A 1 195 ? -10.984 8.988 0.446 1.00 98.69 195 ALA A N 1
ATOM 1527 C CA . ALA A 1 195 ? -9.639 9.168 -0.085 1.00 98.69 195 ALA A CA 1
ATOM 1528 C C . ALA A 1 195 ? -9.631 9.219 -1.620 1.00 98.69 195 ALA A C 1
ATOM 1530 O O . ALA A 1 195 ? -8.935 10.060 -2.183 1.00 98.69 195 ALA A O 1
ATOM 1531 N N . VAL A 1 196 ? -10.394 8.353 -2.293 1.00 98.88 196 VAL A N 1
ATOM 1532 C CA . VAL A 1 196 ? -10.500 8.330 -3.760 1.00 98.88 196 VAL A CA 1
ATOM 1533 C C . VAL A 1 196 ? -11.069 9.647 -4.278 1.00 98.88 196 VAL A C 1
ATOM 1535 O O . VAL A 1 196 ? -10.443 10.257 -5.144 1.00 98.88 196 VAL A O 1
ATOM 1538 N N . ASP A 1 197 ? -12.178 10.118 -3.705 1.00 98.75 197 ASP A N 1
ATOM 1539 C CA . ASP A 1 197 ? -12.820 11.373 -4.109 1.00 98.75 197 ASP A CA 1
ATOM 1540 C C . ASP A 1 197 ? -11.851 12.552 -3.965 1.00 98.75 197 ASP A C 1
ATOM 1542 O O . ASP A 1 197 ? -11.641 13.315 -4.909 1.00 98.75 197 ASP A O 1
ATOM 1546 N N . ALA A 1 198 ? -11.162 12.644 -2.823 1.00 98.62 198 ALA A N 1
ATOM 1547 C CA . ALA A 1 198 ? -10.192 13.706 -2.583 1.00 98.62 198 ALA A CA 1
ATOM 1548 C C . ALA A 1 198 ? -8.975 13.637 -3.523 1.00 98.62 198 ALA A C 1
ATOM 1550 O O . ALA A 1 198 ? -8.460 14.672 -3.941 1.00 98.62 198 ALA A O 1
ATOM 1551 N N . ILE A 1 199 ? -8.503 12.434 -3.875 1.00 98.69 199 ILE A N 1
ATOM 1552 C CA . ILE A 1 199 ? -7.388 12.251 -4.818 1.00 98.69 199 ILE A CA 1
ATOM 1553 C C . ILE A 1 199 ? -7.802 12.629 -6.244 1.00 98.69 199 ILE A C 1
ATOM 1555 O O . ILE A 1 199 ? -6.977 13.158 -6.992 1.00 98.69 199 ILE A O 1
ATOM 1559 N N . GLN A 1 200 ? -9.046 12.351 -6.634 1.00 98.56 200 GLN A N 1
ATOM 1560 C CA . GLN A 1 200 ? -9.571 12.703 -7.954 1.00 98.56 200 GLN A CA 1
ATOM 1561 C C . GLN A 1 200 ? -9.841 14.206 -8.080 1.00 98.56 200 GLN A C 1
ATOM 1563 O O . GLN A 1 200 ? -9.526 14.789 -9.116 1.00 98.56 200 GLN A O 1
ATOM 1568 N N . GLU A 1 201 ? -10.372 14.837 -7.030 1.00 98.44 201 GLU A N 1
ATOM 1569 C CA . GLU A 1 201 ? -10.605 16.284 -6.984 1.00 98.44 201 GLU A CA 1
ATOM 1570 C C . GLU A 1 201 ? -9.289 17.071 -6.913 1.00 98.44 201 GLU A C 1
ATOM 1572 O O . GLU A 1 201 ? -9.106 18.051 -7.638 1.00 98.44 201 GLU A O 1
ATOM 1577 N N . GLN A 1 202 ? -8.353 16.622 -6.071 1.00 98.38 202 GLN A N 1
ATOM 1578 C CA . GLN A 1 202 ? -7.071 17.276 -5.840 1.00 98.38 202 GLN A CA 1
ATOM 1579 C C . GLN A 1 202 ? -5.907 16.271 -5.960 1.00 98.38 202 GLN A C 1
ATOM 1581 O O . GLN A 1 202 ? -5.410 15.768 -4.947 1.00 98.38 202 GLN A O 1
ATOM 1586 N N . PRO A 1 203 ? -5.392 15.991 -7.174 1.00 97.06 203 PRO A N 1
ATOM 1587 C CA . PRO A 1 203 ? -4.320 15.011 -7.369 1.00 97.06 203 PRO A CA 1
ATOM 1588 C C . PRO A 1 203 ? -3.067 15.263 -6.516 1.00 97.06 203 PRO A C 1
ATOM 1590 O O . PRO A 1 203 ? -2.417 14.325 -6.048 1.00 97.06 203 PRO A O 1
ATOM 1593 N N . GLU A 1 204 ? -2.710 16.512 -6.244 1.00 97.69 204 GLU A N 1
ATOM 1594 C CA . GLU A 1 204 ? -1.559 16.844 -5.409 1.00 97.69 204 GLU A CA 1
ATOM 1595 C C . GLU A 1 204 ? -1.772 16.599 -3.908 1.00 97.69 204 GLU A C 1
ATOM 1597 O O . GLU A 1 204 ? -0.825 16.794 -3.144 1.00 97.69 204 GLU A O 1
ATOM 1602 N N . ILE A 1 205 ? -2.960 16.175 -3.453 1.00 98.38 205 ILE A N 1
ATOM 1603 C CA . ILE A 1 205 ? -3.256 15.995 -2.024 1.00 98.38 205 ILE A CA 1
ATOM 1604 C C . ILE A 1 205 ? -2.335 14.973 -1.350 1.00 98.38 205 ILE A C 1
ATOM 1606 O O . ILE A 1 205 ? -1.959 15.173 -0.201 1.00 98.38 205 ILE A O 1
ATOM 1610 N N . THR A 1 206 ? -1.877 13.940 -2.068 1.00 98.00 206 THR A N 1
ATOM 1611 C CA . THR A 1 206 ? -0.923 12.944 -1.537 1.00 98.00 206 THR A CA 1
ATOM 1612 C C . THR A 1 206 ? 0.548 13.294 -1.778 1.00 98.00 206 THR A C 1
ATOM 1614 O O . THR A 1 206 ? 1.441 12.532 -1.403 1.00 98.00 206 THR A O 1
ATOM 1617 N N . HIS A 1 207 ? 0.840 14.451 -2.380 1.00 98.31 207 HIS A N 1
ATOM 1618 C CA . HIS A 1 207 ? 2.212 14.905 -2.589 1.00 98.31 207 HIS A CA 1
ATOM 1619 C C . HIS A 1 207 ? 2.862 15.283 -1.248 1.00 98.31 207 HIS A C 1
ATOM 1621 O O . HIS A 1 207 ? 2.278 16.025 -0.452 1.00 98.31 207 HIS A O 1
ATOM 1627 N N . CYS A 1 208 ? 4.079 14.790 -0.993 1.00 98.06 208 CYS A N 1
ATOM 1628 C CA . CYS A 1 208 ? 4.833 15.155 0.208 1.00 98.06 208 CYS A CA 1
ATOM 1629 C C . CYS A 1 208 ? 5.376 16.594 0.120 1.00 98.06 208 CYS A C 1
ATOM 1631 O O . CYS A 1 208 ? 5.269 17.254 -0.908 1.00 98.06 208 CYS A O 1
ATOM 1633 N N . ALA A 1 209 ? 5.984 17.101 1.192 1.00 96.88 209 ALA A N 1
ATOM 1634 C CA . ALA A 1 209 ? 6.510 18.470 1.211 1.00 96.88 209 ALA A CA 1
ATOM 1635 C C . ALA A 1 209 ? 7.745 18.696 0.306 1.00 96.88 209 ALA A C 1
ATOM 1637 O O . ALA A 1 209 ? 8.156 19.836 0.106 1.00 96.88 209 ALA A O 1
ATOM 1638 N N . ASP A 1 210 ? 8.365 17.630 -0.209 1.00 96.94 210 ASP A N 1
ATOM 1639 C CA . ASP A 1 210 ? 9.522 17.719 -1.100 1.00 96.94 210 ASP A CA 1
ATOM 1640 C C . ASP A 1 210 ? 9.074 17.829 -2.561 1.00 96.94 210 ASP A C 1
ATOM 1642 O O . ASP A 1 210 ? 8.729 16.826 -3.184 1.00 96.94 210 ASP A O 1
ATOM 1646 N N . ASN A 1 211 ? 9.123 19.043 -3.115 1.00 95.06 211 ASN A N 1
ATOM 1647 C CA . ASN A 1 211 ? 8.760 19.335 -4.507 1.00 95.06 211 ASN A CA 1
ATOM 1648 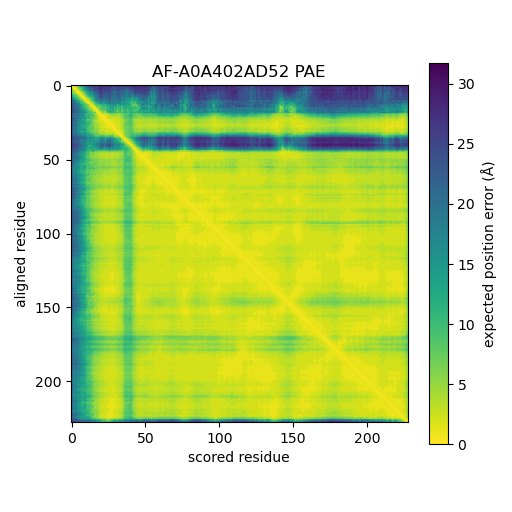C C . ASN A 1 211 ? 9.616 18.576 -5.539 1.00 95.06 211 ASN A C 1
ATOM 1650 O O . ASN A 1 211 ? 9.172 18.356 -6.665 1.00 95.06 211 ASN A O 1
ATOM 1654 N N . GLU A 1 212 ? 10.814 18.120 -5.164 1.00 95.56 212 GLU A N 1
ATOM 1655 C CA . GLU A 1 212 ? 11.695 17.340 -6.040 1.00 95.56 212 GLU A CA 1
ATOM 1656 C C . GLU A 1 212 ? 11.468 15.823 -5.903 1.00 95.56 212 GLU A C 1
ATOM 1658 O O . GLU A 1 212 ? 12.152 15.017 -6.547 1.00 95.56 212 GLU A O 1
ATOM 1663 N N . CYS A 1 213 ? 10.479 15.396 -5.106 1.00 96.06 213 CYS A N 1
ATOM 1664 C CA . CYS A 1 213 ? 10.173 13.987 -4.900 1.00 96.06 213 CYS A CA 1
ATOM 1665 C C . CYS A 1 213 ? 9.672 13.331 -6.193 1.00 96.06 213 CYS A C 1
ATOM 1667 O O . CYS A 1 213 ? 8.494 13.381 -6.544 1.00 96.06 213 CYS A O 1
ATOM 1669 N N . VAL A 1 214 ? 10.570 12.628 -6.885 1.00 95.94 214 VAL A N 1
ATOM 1670 C CA . VAL A 1 214 ? 10.291 11.954 -8.165 1.00 95.94 214 VAL A CA 1
ATOM 1671 C C . VAL A 1 214 ? 9.089 11.016 -8.088 1.00 95.94 214 VAL A C 1
ATOM 1673 O O . VAL A 1 214 ? 8.285 10.968 -9.011 1.00 95.94 214 VAL A O 1
ATOM 1676 N N . ARG A 1 215 ? 8.938 10.287 -6.977 1.00 95.38 215 ARG A N 1
ATOM 1677 C CA . ARG A 1 215 ? 7.829 9.343 -6.790 1.00 95.38 215 ARG A CA 1
ATOM 1678 C C . ARG A 1 215 ? 6.485 10.062 -6.664 1.00 95.38 215 ARG A C 1
ATOM 1680 O O . ARG A 1 215 ? 5.522 9.591 -7.251 1.00 95.38 215 ARG A O 1
ATOM 1687 N N . CYS A 1 216 ? 6.419 11.193 -5.960 1.00 97.81 216 CYS A N 1
ATOM 1688 C CA . CYS A 1 216 ? 5.200 12.002 -5.912 1.00 97.81 216 CYS A CA 1
ATOM 1689 C C . CYS A 1 216 ? 4.920 12.657 -7.272 1.00 97.81 216 CYS A C 1
ATOM 1691 O O . CYS A 1 216 ? 3.814 12.528 -7.785 1.00 97.81 216 CYS A O 1
ATOM 1693 N N . ASN A 1 217 ? 5.934 13.269 -7.889 1.00 97.94 217 ASN A N 1
ATOM 1694 C CA . ASN A 1 217 ? 5.825 13.943 -9.187 1.00 97.94 217 ASN A CA 1
ATOM 1695 C C . ASN A 1 217 ? 5.353 13.022 -10.323 1.00 97.94 217 ASN A C 1
ATOM 1697 O O . ASN A 1 217 ? 4.627 13.459 -11.216 1.00 97.94 217 ASN A O 1
ATOM 1701 N N . ASP A 1 218 ? 5.754 11.752 -10.304 1.00 98.06 218 ASP A N 1
ATOM 1702 C CA . ASP A 1 218 ? 5.271 10.758 -11.261 1.00 98.06 218 ASP A CA 1
ATOM 1703 C C . ASP A 1 218 ? 3.866 10.246 -10.895 1.00 98.06 218 ASP A C 1
ATOM 1705 O O . ASP A 1 218 ? 3.030 10.067 -11.783 1.00 98.06 218 ASP A O 1
ATOM 1709 N N . ALA A 1 219 ? 3.572 10.063 -9.600 1.00 97.75 219 ALA A N 1
ATOM 1710 C CA . ALA A 1 219 ? 2.269 9.590 -9.124 1.00 97.75 219 ALA A CA 1
ATOM 1711 C C . ALA A 1 219 ? 1.137 10.561 -9.485 1.00 97.75 219 ALA A C 1
ATOM 1713 O O . ALA A 1 219 ? 0.118 10.128 -10.017 1.00 97.75 219 ALA A O 1
ATOM 1714 N N . ILE A 1 220 ? 1.334 11.870 -9.280 1.00 97.19 220 ILE A N 1
ATOM 1715 C CA . ILE A 1 220 ? 0.328 12.896 -9.614 1.00 97.19 220 ILE A CA 1
ATOM 1716 C C . ILE A 1 220 ? 0.035 12.973 -11.118 1.00 97.19 220 ILE A C 1
ATOM 1718 O O . ILE A 1 220 ? -1.031 13.427 -11.514 1.00 97.19 220 ILE A O 1
ATOM 1722 N N . LYS A 1 221 ? 0.959 12.507 -11.970 1.00 97.12 221 LYS A N 1
ATOM 1723 C CA . LYS A 1 221 ? 0.751 12.420 -13.423 1.00 97.12 221 LYS A CA 1
ATOM 1724 C C . LYS A 1 221 ? 0.024 11.135 -13.836 1.00 97.12 221 LYS A C 1
ATOM 1726 O O . LYS A 1 221 ? -0.225 10.949 -15.030 1.00 97.12 221 LYS A O 1
ATOM 1731 N N . GLY A 1 222 ? -0.258 10.235 -12.889 1.00 96.81 222 GLY A N 1
ATOM 1732 C CA . GLY A 1 222 ? -0.915 8.942 -13.093 1.00 96.81 222 GLY A CA 1
ATOM 1733 C C . GLY A 1 222 ? -0.012 7.708 -12.949 1.00 96.81 222 GLY A C 1
ATOM 1734 O O . GLY A 1 222 ? -0.459 6.626 -13.295 1.00 96.81 222 GLY A O 1
ATOM 1735 N N . GLY A 1 223 ? 1.242 7.831 -12.485 1.00 97.25 223 GLY A N 1
ATOM 1736 C CA . GLY A 1 223 ? 2.147 6.681 -12.275 1.00 97.25 223 GLY A CA 1
ATOM 1737 C C . GLY A 1 223 ? 3.047 6.331 -13.474 1.00 97.25 223 GLY A C 1
ATOM 1738 O O . GLY A 1 223 ? 3.263 7.187 -14.338 1.00 97.25 223 GLY A O 1
ATOM 1739 N N . PRO A 1 224 ? 3.642 5.128 -13.543 1.00 96.88 224 PRO A N 1
ATOM 1740 C CA . PRO A 1 224 ? 4.480 4.736 -14.673 1.00 96.88 224 PRO A CA 1
ATOM 1741 C C . PRO A 1 224 ? 3.686 4.524 -15.964 1.00 96.88 224 PRO A C 1
ATOM 1743 O O . PRO A 1 224 ? 2.499 4.222 -15.948 1.00 96.88 224 PRO A O 1
ATOM 1746 N N . LEU A 1 225 ? 4.375 4.656 -17.098 1.00 94.94 225 LEU A N 1
ATOM 1747 C CA . LEU A 1 225 ? 3.851 4.286 -18.412 1.00 94.94 225 LEU A CA 1
ATOM 1748 C C . LEU A 1 225 ? 4.310 2.864 -18.731 1.00 94.94 225 LEU A C 1
ATOM 1750 O O . LEU A 1 225 ? 5.500 2.632 -18.965 1.00 94.94 225 LEU A O 1
ATOM 1754 N N . LEU A 1 226 ? 3.375 1.920 -18.694 1.00 90.75 226 LEU A N 1
ATOM 1755 C CA . LEU A 1 226 ? 3.638 0.520 -18.999 1.00 90.75 226 LEU A CA 1
ATOM 1756 C C . LEU A 1 226 ? 3.494 0.290 -20.504 1.00 90.75 226 LEU A C 1
ATOM 1758 O O . LEU A 1 226 ? 2.583 0.826 -21.134 1.00 90.75 226 LEU A O 1
ATOM 1762 N N . ALA A 1 227 ? 4.415 -0.479 -21.085 1.00 74.31 227 ALA A N 1
ATOM 1763 C CA . ALA A 1 227 ? 4.252 -0.948 -22.453 1.00 74.31 227 ALA A CA 1
ATOM 1764 C C . ALA A 1 227 ? 3.094 -1.958 -22.478 1.00 74.31 227 ALA A C 1
ATOM 1766 O O . ALA A 1 227 ? 3.104 -2.902 -21.688 1.00 74.31 227 ALA A O 1
ATOM 1767 N N . ILE A 1 228 ? 2.103 -1.701 -23.336 1.00 55.38 228 ILE A N 1
ATOM 1768 C CA . ILE A 1 228 ? 0.975 -2.601 -23.623 1.00 55.38 228 ILE A CA 1
ATOM 1769 C C . ILE A 1 228 ? 1.440 -3.664 -24.616 1.00 55.38 228 ILE A C 1
ATOM 1771 O O . ILE A 1 228 ? 2.147 -3.276 -25.577 1.00 55.38 228 ILE A O 1
#

Mean predicted aligned error: 5.99 Å

Nearest PDB structures (foldseek):
  6mn3-assembly2_B  TM=8.318E-01  e=8.697E-11  Escherichia coli
  6mn3-assembly1_A  TM=8.532E-01  e=2.939E-10  Escherichia coli
  3sma-assembly2_C  TM=8.710E-01  e=2.707E-08  Streptomyces rubellomurinus
  6bbz-assembly1_A  TM=8.245E-01  e=1.027E-07  Enterobacter cloacae
  6mb6-assembly1_A  TM=8.323E-01  e=1.731E-07  Pseudomonas aeruginosa

Foldseek 3Di:
DDPDDPPQQFDQAWFDDCPDPLLPFPLQLDDPVPPPPPNPGHHLDADDQLDLDDDVVVDDVQSCQSPDPQKGWAAARGQIDIDDDPCRCVLRVPDHQACNCSSLVSCLVVQHKDKDKQDAQLPVQLLQVLLVVLQADFHWGWGQHPVSHTDIGGDGFRSQLRNLLCVQCVVQWDWDDDPNIIMIMGRSNSNSVSSSVCCNVPVCSRPHPDPPRSRSVSSSVRHTDRDD

InterPro domains:
  IPR003679 Aminoglycoside N(3)-acetyltransferase-like [PF02522] (45-197)
  IPR003679 Aminoglycoside N(3)-acetyltransferase-like [PTHR11104] (51-166)
  IPR028345 Aminoglycoside 3-N-acetyltransferase-like [SSF110710] (43-203)

Radius of gyration: 17.44 Å; Cα contacts (8 Å, |Δi|>4): 403; chains: 1; bounding box: 43×40×51 Å

Sequence (228 aa):
MYRAGPYFFGCRLRRGSPDRPEMRPVRNGIRYDQLSSRFHMGGNEVYTPASREINITMGLIPQYIVEHPQRVRGNHPLNSFAALGPLAETLIDGQDPLDVYAPLHTLTLMHGSIILMGVGLERMTFLHYAEQVAGRELFRRCANGPDRQPMLVEVGSCSEGFGRLEPVLVTAQQKLKVGQSLWQVYAAGEALQLAVDAIQEQPEITHCADNECVRCNDAIKGGPLLAI

pLDDT: mean 88.84, std 18.11, range [20.53, 98.88]